Protein AF-A0A3S0L0V2-F1 (afdb_monomer_lite)

Radius of gyration: 25.72 Å; chains: 1; bounding box: 71×35×94 Å

pLDDT: mean 87.77, std 14.4, range [36.22, 98.44]

Sequence (299 aa):
MAKMKNQMKQQQKRTKRVGPESSAMPVNTAESNSRGDQLSTALLFGLLVVSVVVLSGGLYWGITNFHSAFSAKPIDWLQCVVSAIVIVASFLVARSIAWMSMFGSIALASRMGAWKMVETIGSKGPWLRKVLPGGSPWLTTALVQSQVNRGQYEAALAASQSEWDFYVNDEKQKTNLGTIAFTAGLAQQGLGNIKESQMWNERAIEILNKSLDQLSKPQKGLVARFAAPQSEQALGQLRMQLAAAYFNNATVYFNANDYRRAKENYKQAIENAKKSPDFPQRNEMVKFGQEQLARLKHS

Foldseek 3Di:
DVVVVVVVVVVVVVVPPPPPPLPQQQADPDDADPVLLVVLVCLLVVLLVVLVCLLVVLLVQLVVQLVVQCPDVVRNVVSNVVSVVSNVVSNVVSVVSNLCSLVVSLVSRVVRRRLVSLQVSLVCLVVCCVVDPLSSLVSLLSNLVSCLNNLVLVVSLVSLVVVCVVCVPPPVNLLSSLSSLLSNLSSCVSVVNLVSSLVSLVSNLVSLVVNLVVLPPQDDDPVSVVCVVVSLQVNLVSLQSNLSSLQSNLSSCVVVVVLVSSLVSLVSSLVSLVSHPDDVCSVVSNVVSVVSNVVSVVD

Secondary structure (DSSP, 8-state):
-HHHHHHHHHHHHHH--------------PPP-HHHHHHHHHHHHHHHHHHHHHHHHHHHHHHHHHHHHHHSSS--HHHHHHHHHHHHHHHHHHHHHHHHHHHHHHHHHHHHT-HHHHHHHHTTHHHHTTTSTTHHHHHHHHHHHHHHHTT-HHHHHHHHHHHHHHHTT-TTTGGGGHHHHHHHHHHHHHTT-HHHHHHHHHHHHHHHHHHHHHHHS---SHHHHHHHHHHHHHHHHHHHHHHHHHHHHHHHHHHTT-HHHHHHHHHHHHHHHHTS---HHHHHHHHHHHHHHHHTT--

Structure (mmCIF, N/CA/C/O backbone):
data_AF-A0A3S0L0V2-F1
#
_entry.id   AF-A0A3S0L0V2-F1
#
loop_
_atom_site.group_PDB
_atom_site.id
_atom_site.type_symbol
_atom_site.label_atom_id
_atom_site.label_alt_id
_atom_site.label_comp_id
_atom_site.label_asym_id
_atom_site.label_entity_id
_atom_site.label_seq_id
_atom_site.pdbx_PDB_ins_code
_atom_site.Cartn_x
_atom_site.Cartn_y
_atom_site.Cartn_z
_atom_site.occupancy
_atom_site.B_iso_or_equiv
_atom_site.auth_seq_id
_atom_site.auth_comp_id
_atom_site.auth_asym_id
_atom_site.auth_atom_id
_atom_site.pdbx_PDB_model_num
ATOM 1 N N . MET A 1 1 ? -33.139 -1.573 55.854 1.00 53.12 1 MET A N 1
ATOM 2 C CA . MET A 1 1 ? -32.700 -2.567 54.838 1.00 53.12 1 MET A CA 1
ATOM 3 C C . MET A 1 1 ? -33.339 -2.407 53.449 1.00 53.12 1 MET A C 1
ATOM 5 O O . MET A 1 1 ? -32.647 -2.639 52.465 1.00 53.12 1 MET A O 1
ATOM 9 N N . ALA A 1 2 ? -34.602 -1.976 53.309 1.00 53.44 2 ALA A N 1
ATOM 10 C CA . ALA A 1 2 ? -35.254 -1.830 51.993 1.00 53.44 2 ALA A CA 1
ATOM 11 C C . ALA A 1 2 ? -34.614 -0.766 51.065 1.00 53.44 2 ALA A C 1
ATOM 13 O O . ALA A 1 2 ? -34.454 -1.001 49.869 1.00 53.44 2 ALA A O 1
ATOM 14 N N . LYS A 1 3 ? -34.151 0.368 51.618 1.00 54.47 3 LYS A N 1
ATOM 15 C CA . LYS A 1 3 ? -33.443 1.425 50.860 1.00 54.47 3 LYS A CA 1
ATOM 16 C C . LYS A 1 3 ? -32.120 0.944 50.240 1.00 54.47 3 LYS A C 1
ATOM 18 O O . LYS A 1 3 ? -31.806 1.302 49.110 1.00 54.47 3 LYS A O 1
ATOM 23 N N . MET A 1 4 ? -31.395 0.071 50.942 1.00 50.19 4 MET A N 1
ATOM 24 C CA . MET A 1 4 ? -30.096 -0.458 50.507 1.00 50.19 4 MET A CA 1
ATOM 25 C C . MET A 1 4 ? -30.246 -1.499 49.382 1.00 50.19 4 MET A C 1
ATOM 27 O O . MET A 1 4 ? -29.466 -1.505 48.434 1.00 50.19 4 MET A O 1
ATOM 31 N N . LYS A 1 5 ? -31.315 -2.312 49.413 1.00 55.97 5 LYS A N 1
ATOM 32 C CA . LYS A 1 5 ? -31.669 -3.224 48.307 1.00 55.97 5 LYS A CA 1
ATOM 33 C C . LYS A 1 5 ? -32.072 -2.473 47.030 1.00 55.97 5 LYS A C 1
ATOM 35 O O . LYS A 1 5 ? -31.736 -2.925 45.938 1.00 55.97 5 LYS A O 1
ATOM 40 N N . ASN A 1 6 ? -32.735 -1.319 47.147 1.00 55.06 6 ASN A N 1
ATOM 41 C CA . ASN A 1 6 ? -33.073 -0.487 45.985 1.00 55.06 6 ASN A CA 1
ATOM 42 C C . ASN A 1 6 ? -31.855 0.238 45.394 1.00 55.06 6 ASN A C 1
ATOM 44 O O . ASN A 1 6 ? -31.749 0.317 44.171 1.00 55.06 6 ASN A O 1
ATOM 48 N N . GLN A 1 7 ? -30.905 0.684 46.221 1.00 52.66 7 GLN A N 1
ATOM 49 C CA . GLN A 1 7 ? -29.633 1.230 45.732 1.00 52.66 7 GLN A CA 1
ATOM 50 C C . GLN A 1 7 ? -28.767 0.165 45.049 1.00 52.66 7 GLN A C 1
ATOM 52 O O . GLN A 1 7 ? -28.246 0.432 43.970 1.00 52.66 7 GLN A O 1
ATOM 57 N N . MET A 1 8 ? -28.697 -1.060 45.583 1.00 49.31 8 MET A N 1
ATOM 58 C CA . MET A 1 8 ? -27.996 -2.166 44.914 1.00 49.31 8 MET A CA 1
ATOM 59 C C . MET A 1 8 ? -28.673 -2.588 43.605 1.00 49.31 8 MET A C 1
ATOM 61 O O . MET A 1 8 ? -27.979 -2.834 42.625 1.00 49.31 8 MET A O 1
ATOM 65 N N . LYS A 1 9 ? -30.012 -2.601 43.528 1.00 48.09 9 LYS A N 1
ATOM 66 C CA . LYS A 1 9 ? -30.727 -2.857 42.263 1.00 48.09 9 LYS A CA 1
ATOM 67 C C . LYS A 1 9 ? -30.545 -1.729 41.241 1.00 48.09 9 LYS A C 1
ATOM 69 O O . LYS A 1 9 ? -30.471 -2.012 40.048 1.00 48.09 9 LYS A O 1
ATOM 74 N N . GLN A 1 10 ? -30.440 -0.469 41.672 1.00 50.56 10 GLN A N 1
ATOM 75 C CA . GLN A 1 10 ? -30.113 0.655 40.783 1.00 50.56 10 GLN A CA 1
ATOM 76 C C . GLN A 1 10 ? -28.636 0.660 40.356 1.00 50.56 10 GLN A C 1
ATOM 78 O O . GLN A 1 10 ? -28.354 0.991 39.207 1.00 50.56 10 GLN A O 1
ATOM 83 N N . GLN A 1 11 ? -27.703 0.236 41.216 1.00 48.53 11 GLN A N 1
ATOM 84 C CA . GLN A 1 11 ? -26.298 0.020 40.850 1.00 48.53 11 GLN A CA 1
ATOM 85 C C . GLN A 1 11 ? -26.135 -1.173 39.901 1.00 48.53 11 GLN A C 1
ATOM 87 O O . GLN A 1 11 ? -25.450 -1.030 38.897 1.00 48.53 11 GLN A O 1
ATOM 92 N N . GLN A 1 12 ? -26.835 -2.290 40.126 1.00 43.62 12 GLN A N 1
ATOM 93 C CA . GLN A 1 12 ? -26.845 -3.441 39.211 1.00 43.62 12 GLN A CA 1
ATOM 94 C C . GLN A 1 12 ? -27.533 -3.132 37.870 1.00 43.62 12 GLN A C 1
ATOM 96 O O . GLN A 1 12 ? -27.115 -3.635 36.830 1.00 43.62 12 GLN A O 1
ATOM 101 N N . LYS A 1 13 ? -28.550 -2.256 37.850 1.00 39.62 13 LYS A N 1
ATOM 102 C CA . LYS A 1 13 ? -29.105 -1.719 36.594 1.00 39.62 13 LYS A CA 1
ATOM 103 C C . LYS A 1 13 ? -28.171 -0.712 35.909 1.00 39.62 13 LYS A C 1
ATOM 105 O O . LYS A 1 13 ? -28.211 -0.616 34.690 1.00 39.62 13 LYS A O 1
ATOM 110 N N . ARG A 1 14 ? -27.313 0.001 36.651 1.00 42.00 14 ARG A N 1
ATOM 111 C CA . ARG A 1 14 ? -26.280 0.897 36.090 1.00 42.00 14 ARG A CA 1
ATOM 112 C C . ARG A 1 14 ? -25.023 0.165 35.608 1.00 42.00 14 ARG A C 1
ATOM 114 O O . ARG A 1 14 ? -24.325 0.718 34.765 1.00 42.00 14 ARG A O 1
ATOM 121 N N . THR A 1 15 ? -24.735 -1.044 36.093 1.00 42.09 15 THR A N 1
ATOM 122 C CA . THR A 1 15 ? -23.611 -1.871 35.613 1.00 42.09 15 THR A CA 1
ATOM 123 C C . THR A 1 15 ? -23.964 -2.755 34.422 1.00 42.09 15 THR A C 1
ATOM 125 O O . THR A 1 15 ? -23.060 -3.153 33.698 1.00 42.09 15 THR A O 1
ATOM 128 N N . LYS A 1 16 ? -25.251 -2.926 34.086 1.00 36.22 16 LYS A N 1
ATOM 129 C CA . LYS A 1 16 ? -25.662 -3.162 32.690 1.00 36.22 16 LYS A CA 1
ATOM 130 C C . LYS A 1 16 ? -25.610 -1.848 31.901 1.00 36.22 16 LYS A C 1
ATOM 132 O O . LYS A 1 16 ? -26.576 -1.443 31.260 1.00 36.22 16 LYS A O 1
ATOM 137 N N . ARG A 1 17 ? -24.472 -1.149 31.959 1.00 39.91 17 ARG A N 1
ATOM 138 C CA . ARG A 1 17 ? -24.125 -0.215 30.894 1.00 39.91 17 ARG A CA 1
ATOM 139 C C . ARG A 1 17 ? -23.945 -1.099 29.678 1.00 39.91 17 ARG A C 1
ATOM 141 O O . ARG A 1 17 ? -23.000 -1.876 29.615 1.00 39.91 17 ARG A O 1
ATOM 148 N N . VAL A 1 18 ? -24.897 -0.995 28.761 1.00 40.66 18 VAL A N 1
ATOM 149 C CA . VAL A 1 18 ? -24.664 -1.217 27.343 1.00 40.66 18 VAL A CA 1
ATOM 150 C C . VAL A 1 18 ? -23.404 -0.403 27.040 1.00 40.66 18 VAL A C 1
ATOM 152 O O . VAL A 1 18 ? -23.458 0.815 26.865 1.00 40.66 18 VAL A O 1
ATOM 155 N N . GLY A 1 19 ? -22.231 -1.047 27.120 1.00 38.50 19 GLY A N 1
ATOM 156 C CA . GLY A 1 19 ? -21.092 -0.602 26.331 1.00 38.50 19 GLY A CA 1
ATOM 157 C C . GLY A 1 19 ? -21.617 -0.472 24.907 1.00 38.50 19 GLY A C 1
ATOM 158 O O . GLY A 1 19 ? -22.548 -1.215 24.587 1.00 38.50 19 GLY A O 1
ATOM 159 N N . PRO A 1 20 ? -21.142 0.499 24.108 1.00 42.91 20 PRO A N 1
ATOM 160 C CA . PRO A 1 20 ? -21.634 0.638 22.743 1.00 42.91 20 PRO A CA 1
ATOM 161 C C . PRO A 1 20 ? -21.649 -0.767 22.153 1.00 42.91 20 PRO A C 1
ATOM 163 O O . PRO A 1 20 ? -20.597 -1.410 22.144 1.00 42.91 20 PRO A O 1
ATOM 166 N N . GLU A 1 21 ? -22.845 -1.285 21.825 1.00 38.31 21 GLU A N 1
ATOM 167 C CA . GLU A 1 21 ? -22.954 -2.501 21.025 1.00 38.31 21 GLU A CA 1
ATOM 168 C C . GLU A 1 21 ? -21.937 -2.272 19.931 1.00 38.31 21 GLU A C 1
ATOM 170 O O . GLU A 1 21 ? -21.999 -1.212 19.300 1.00 38.31 21 GLU A O 1
ATOM 175 N N . SER A 1 22 ? -20.902 -3.116 19.859 1.00 47.00 22 SER A N 1
ATOM 176 C CA . SER A 1 22 ? -19.827 -2.904 18.903 1.00 47.00 22 SER A CA 1
ATOM 177 C C . SER A 1 22 ? -20.527 -2.869 17.562 1.00 47.00 22 SER A C 1
ATOM 179 O O . SER A 1 22 ? -20.981 -3.913 17.094 1.00 47.00 22 SER A O 1
ATOM 181 N N . SER A 1 23 ? -20.756 -1.664 17.041 1.00 52.59 23 SER A N 1
ATOM 182 C CA . SER A 1 23 ? -21.575 -1.464 15.864 1.00 52.59 23 SER A CA 1
ATOM 183 C C . SER A 1 23 ? -20.857 -2.271 14.812 1.00 52.59 23 SER A C 1
ATOM 185 O O . SER A 1 23 ? -19.699 -1.953 14.519 1.00 52.59 23 SER A O 1
ATOM 187 N N . ALA A 1 24 ? -21.468 -3.383 14.392 1.00 62.72 24 ALA A N 1
ATOM 188 C CA . ALA A 1 24 ? -20.821 -4.317 13.492 1.00 62.72 24 ALA A CA 1
ATOM 189 C C . ALA A 1 24 ? -20.253 -3.490 12.342 1.00 62.72 24 ALA A C 1
ATOM 191 O O . ALA A 1 24 ? -20.954 -2.613 11.825 1.00 62.72 24 ALA A O 1
ATOM 192 N N . MET A 1 25 ? -18.964 -3.676 12.037 1.00 74.69 25 MET A N 1
ATOM 193 C CA . MET A 1 25 ? -18.331 -2.866 11.003 1.00 74.69 25 MET A CA 1
ATOM 194 C C . MET A 1 25 ? -19.194 -2.948 9.743 1.00 74.69 25 MET A C 1
ATOM 196 O O . MET A 1 25 ? -19.620 -4.052 9.389 1.00 74.69 25 MET A O 1
ATOM 200 N N . PRO A 1 26 ? -19.509 -1.811 9.104 1.00 79.50 26 PRO A N 1
ATOM 201 C CA . PRO A 1 26 ? -20.386 -1.814 7.949 1.00 79.50 26 PRO A CA 1
ATOM 202 C C . PRO A 1 26 ? -19.755 -2.679 6.858 1.00 79.50 26 PRO A C 1
ATOM 204 O O . PRO A 1 26 ? -18.678 -2.365 6.353 1.00 79.50 26 PRO A O 1
ATOM 207 N N . VAL A 1 27 ? -20.422 -3.782 6.522 1.00 87.31 27 VAL A N 1
ATOM 208 C CA . VAL A 1 27 ? -19.994 -4.690 5.459 1.00 87.31 27 VAL A CA 1
ATOM 209 C C . VAL A 1 27 ? -20.663 -4.266 4.161 1.00 87.31 27 VAL A C 1
ATOM 211 O O . VAL A 1 27 ? -21.888 -4.201 4.062 1.00 87.31 27 VAL A O 1
ATOM 214 N N . ASN A 1 28 ? -19.851 -3.999 3.148 1.00 88.31 28 ASN A N 1
ATOM 215 C CA . ASN A 1 28 ? -20.308 -3.768 1.796 1.00 88.31 28 ASN A CA 1
ATOM 216 C C . ASN A 1 28 ? -20.648 -5.106 1.127 1.00 88.31 28 ASN A C 1
ATOM 218 O O . ASN A 1 28 ? -19.763 -5.866 0.732 1.00 88.31 28 ASN A O 1
ATOM 222 N N . THR A 1 29 ? -21.942 -5.376 0.991 1.00 88.75 29 THR A N 1
ATOM 223 C CA . THR A 1 29 ? -22.478 -6.553 0.296 1.00 88.75 29 THR A CA 1
ATOM 224 C C . THR A 1 29 ? -22.759 -6.298 -1.185 1.00 88.75 29 THR A C 1
ATOM 226 O O . THR A 1 29 ? -23.230 -7.204 -1.871 1.00 88.75 29 THR A O 1
ATOM 229 N N . ALA A 1 30 ? -22.482 -5.091 -1.696 1.00 88.81 30 ALA A N 1
ATOM 230 C CA . ALA A 1 30 ? -22.713 -4.766 -3.095 1.00 88.81 30 ALA A CA 1
ATOM 231 C C . ALA A 1 30 ? -21.850 -5.639 -4.014 1.00 88.81 30 ALA A C 1
ATOM 233 O O . ALA A 1 30 ? -20.674 -5.911 -3.743 1.00 88.81 30 ALA A O 1
ATOM 234 N N . GLU A 1 31 ? -22.442 -6.051 -5.132 1.00 91.50 31 GLU A N 1
ATOM 235 C CA . GLU A 1 31 ? -21.707 -6.735 -6.185 1.00 91.50 31 GLU A CA 1
ATOM 236 C C . GLU A 1 31 ? -20.639 -5.821 -6.798 1.00 91.50 31 GLU A C 1
ATOM 238 O O . GLU A 1 31 ? -20.722 -4.591 -6.761 1.00 91.50 31 GLU A O 1
ATOM 243 N N . SER A 1 32 ? -19.611 -6.444 -7.375 1.00 93.38 32 SER A N 1
ATOM 244 C CA . SER A 1 32 ? -18.572 -5.716 -8.098 1.00 93.38 32 SER A CA 1
ATOM 245 C C . SER A 1 32 ? -19.168 -5.017 -9.317 1.00 93.38 32 SER A C 1
ATOM 247 O O . SER A 1 32 ? -19.920 -5.620 -10.086 1.00 93.38 32 SER A O 1
ATOM 249 N N . ASN A 1 33 ? -18.806 -3.753 -9.527 1.00 95.81 33 ASN A N 1
ATOM 250 C CA . ASN A 1 33 ? -19.213 -3.012 -10.712 1.00 95.81 33 ASN A CA 1
ATOM 251 C C . ASN A 1 33 ? -18.583 -3.631 -11.969 1.00 95.81 33 ASN A C 1
ATOM 253 O O . ASN A 1 33 ? -17.422 -3.363 -12.281 1.00 95.81 33 ASN A O 1
ATOM 257 N N . SER A 1 34 ? -19.369 -4.402 -12.722 1.00 96.44 34 SER A N 1
ATOM 258 C CA . SER A 1 34 ? -18.912 -5.129 -13.913 1.00 96.44 34 SER A CA 1
ATOM 259 C C . SER A 1 34 ? -18.309 -4.219 -14.987 1.00 96.44 34 SER A C 1
ATOM 261 O O . SER A 1 34 ? -17.301 -4.570 -15.602 1.00 96.44 34 SER A O 1
ATOM 263 N N . ARG A 1 35 ? -18.865 -3.016 -15.185 1.00 96.75 35 ARG A N 1
ATOM 264 C CA . ARG A 1 35 ? -18.303 -2.019 -16.109 1.00 96.75 35 ARG A CA 1
ATOM 265 C C . ARG A 1 35 ? -16.970 -1.482 -15.594 1.00 96.75 35 ARG A C 1
ATOM 267 O O . ARG A 1 35 ? -16.042 -1.301 -16.379 1.00 96.75 35 ARG A O 1
ATOM 274 N N . GLY A 1 36 ? -16.869 -1.234 -14.290 1.00 96.56 36 GLY A N 1
ATOM 275 C CA . GLY A 1 36 ? -15.610 -0.849 -13.654 1.00 96.56 36 GLY A CA 1
ATOM 276 C C . GLY A 1 36 ? -14.547 -1.940 -13.781 1.00 96.56 36 GLY A C 1
ATOM 277 O O . GLY A 1 36 ? -13.412 -1.640 -14.140 1.00 96.56 36 GLY A O 1
ATOM 278 N N . ASP A 1 37 ? -14.926 -3.206 -13.595 1.00 96.69 37 ASP A N 1
ATOM 279 C CA . ASP A 1 37 ? -14.029 -4.350 -13.771 1.00 96.69 37 ASP A CA 1
ATOM 280 C C . ASP A 1 37 ? -13.497 -4.421 -15.209 1.00 96.69 37 ASP A C 1
ATOM 282 O O . ASP A 1 37 ? -12.293 -4.577 -15.419 1.00 96.69 37 ASP A O 1
ATOM 286 N N . GLN A 1 38 ? -14.365 -4.247 -16.210 1.00 97.38 38 GLN A N 1
ATOM 287 C CA . GLN A 1 38 ? -13.966 -4.233 -17.620 1.00 97.38 38 GLN A CA 1
ATOM 288 C C . GLN A 1 38 ? -13.009 -3.080 -17.941 1.00 97.38 38 GLN A C 1
ATOM 290 O O . GLN A 1 38 ? -11.977 -3.304 -18.573 1.00 97.38 38 GLN A O 1
ATOM 295 N N . LEU A 1 39 ? -13.309 -1.862 -17.482 1.00 97.88 39 LEU A N 1
ATOM 296 C CA . LEU A 1 39 ? -12.465 -0.689 -17.732 1.00 97.88 39 LEU A CA 1
ATOM 297 C C . LEU A 1 39 ? -11.101 -0.801 -17.047 1.00 97.88 39 LEU A C 1
ATOM 299 O O . LEU A 1 39 ? -10.081 -0.528 -17.678 1.00 97.88 39 LEU A O 1
ATOM 303 N N . SER A 1 40 ? -11.057 -1.255 -15.795 1.00 97.06 40 SER A N 1
ATOM 304 C CA . SER A 1 40 ? -9.794 -1.496 -15.091 1.00 97.06 40 SER A CA 1
ATOM 305 C C . SER A 1 40 ? -8.991 -2.634 -15.717 1.00 97.06 40 SER A C 1
ATOM 307 O O . SER A 1 40 ? -7.767 -2.558 -15.775 1.00 97.06 40 SER A O 1
ATOM 309 N N . THR A 1 41 ? -9.656 -3.665 -16.242 1.00 97.25 41 THR A N 1
ATOM 310 C CA . THR A 1 41 ? -8.996 -4.734 -17.007 1.00 97.25 41 THR A CA 1
ATOM 311 C C . THR A 1 41 ? -8.389 -4.194 -18.300 1.00 97.25 41 THR A C 1
ATOM 313 O O . THR A 1 41 ? -7.225 -4.465 -18.596 1.00 97.25 41 THR A O 1
ATOM 316 N N . ALA A 1 42 ? -9.147 -3.393 -19.052 1.00 97.88 42 ALA A N 1
ATOM 317 C CA . ALA A 1 42 ? -8.675 -2.764 -20.280 1.00 97.88 42 ALA A CA 1
ATOM 318 C C . ALA A 1 42 ? -7.492 -1.821 -20.016 1.00 97.88 42 ALA A C 1
ATOM 320 O O . ALA A 1 42 ? -6.512 -1.855 -20.757 1.00 97.88 42 ALA A O 1
ATOM 321 N N . LEU A 1 43 ? -7.542 -1.035 -18.936 1.00 97.75 43 LEU A N 1
ATOM 322 C CA . LEU A 1 43 ? -6.441 -0.165 -18.524 1.00 97.75 43 LEU A CA 1
ATOM 323 C C . LEU A 1 43 ? -5.182 -0.971 -18.175 1.00 97.75 43 LEU A C 1
ATOM 325 O O . LEU A 1 43 ? -4.094 -0.626 -18.638 1.00 97.75 43 LEU A O 1
ATOM 329 N N . LEU A 1 44 ? -5.330 -2.058 -17.409 1.00 96.81 44 LEU A N 1
ATOM 330 C CA . LEU A 1 44 ? -4.222 -2.931 -17.022 1.00 96.81 44 LEU A CA 1
ATOM 331 C C . LEU A 1 44 ? -3.521 -3.496 -18.257 1.00 96.81 44 LEU A C 1
ATOM 333 O O . LEU A 1 44 ? -2.319 -3.301 -18.432 1.00 96.81 44 LEU A O 1
ATOM 337 N N . PHE A 1 45 ? -4.267 -4.178 -19.127 1.00 97.50 45 PHE A N 1
ATOM 338 C CA . PHE A 1 45 ? -3.684 -4.813 -20.306 1.00 97.50 45 PHE A CA 1
ATOM 339 C C . PHE A 1 45 ? -3.204 -3.793 -21.336 1.00 97.50 45 PHE A C 1
ATOM 341 O O . PHE A 1 45 ? -2.132 -3.980 -21.903 1.00 97.50 45 PHE A O 1
ATOM 348 N N . GLY A 1 46 ? -3.930 -2.691 -21.530 1.00 98.00 46 GLY A N 1
ATOM 349 C CA . GLY A 1 46 ? -3.521 -1.614 -22.427 1.00 98.00 46 GLY A CA 1
ATOM 350 C C . GLY A 1 46 ? -2.169 -1.025 -22.030 1.00 98.00 46 GLY A C 1
ATOM 351 O O . GLY A 1 46 ? -1.261 -0.953 -22.856 1.00 98.00 46 GLY A O 1
ATOM 352 N N . LEU A 1 47 ? -1.983 -0.683 -20.752 1.00 97.81 47 LEU A N 1
ATOM 353 C CA . LEU A 1 47 ? -0.705 -0.157 -20.265 1.00 97.81 47 LEU A CA 1
ATOM 354 C C . LEU A 1 47 ? 0.414 -1.209 -20.287 1.00 97.81 47 LEU A C 1
ATOM 356 O O . LEU A 1 47 ? 1.554 -0.862 -20.588 1.00 97.81 47 LEU A O 1
ATOM 360 N N . LEU A 1 48 ? 0.118 -2.488 -20.032 1.00 96.50 48 LEU A N 1
ATOM 361 C CA . LEU A 1 48 ? 1.113 -3.557 -20.182 1.00 96.50 48 LEU A CA 1
ATOM 362 C C . LEU A 1 48 ? 1.570 -3.717 -21.637 1.00 96.50 48 LEU A C 1
ATOM 364 O O . LEU A 1 48 ? 2.769 -3.826 -21.882 1.00 96.50 48 LEU A O 1
ATOM 368 N N . VAL A 1 49 ? 0.651 -3.667 -22.605 1.00 98.06 49 VAL A N 1
ATOM 369 C CA . VAL A 1 49 ? 0.999 -3.705 -24.035 1.00 98.06 49 VAL A CA 1
ATOM 370 C C . VAL A 1 49 ? 1.853 -2.497 -24.408 1.00 98.06 49 VAL A C 1
ATOM 372 O O . VAL A 1 49 ? 2.900 -2.668 -25.027 1.00 98.06 49 VAL A O 1
ATOM 375 N N . VAL A 1 50 ? 1.473 -1.291 -23.975 1.00 98.19 50 VAL A N 1
ATOM 376 C CA . VAL A 1 50 ? 2.277 -0.079 -24.207 1.00 98.19 50 VAL A CA 1
ATOM 377 C C . VAL A 1 50 ? 3.673 -0.219 -23.596 1.00 98.19 50 VAL A C 1
ATOM 379 O O . VAL A 1 50 ? 4.656 0.117 -24.250 1.00 98.19 50 VAL A O 1
ATOM 382 N N . SER A 1 51 ? 3.789 -0.760 -22.380 1.00 97.44 51 SER A N 1
ATOM 383 C CA . SER A 1 51 ? 5.080 -1.023 -21.733 1.00 97.44 51 SER A CA 1
ATOM 384 C C . SER A 1 51 ? 5.964 -1.952 -22.573 1.00 97.44 51 SER A C 1
ATOM 386 O O . SER A 1 51 ? 7.129 -1.630 -22.815 1.00 97.44 51 SER A O 1
ATOM 388 N N . VAL A 1 52 ? 5.407 -3.059 -23.077 1.00 97.75 52 VAL A N 1
ATOM 389 C CA . VAL A 1 52 ? 6.134 -4.006 -23.938 1.00 97.75 52 VAL A CA 1
ATOM 390 C C . VAL A 1 52 ? 6.549 -3.347 -25.251 1.00 97.75 52 VAL A C 1
ATOM 392 O O . VAL A 1 52 ? 7.705 -3.467 -25.640 1.00 97.75 52 VAL A O 1
ATOM 395 N N . VAL A 1 53 ? 5.655 -2.603 -25.907 1.00 98.25 53 VAL A N 1
ATOM 396 C CA . VAL A 1 53 ? 5.960 -1.906 -27.168 1.00 98.25 53 VAL A CA 1
ATOM 397 C C . VAL A 1 53 ? 7.075 -0.876 -26.978 1.00 98.25 53 VAL A C 1
ATOM 399 O O . VAL A 1 53 ? 8.011 -0.845 -27.776 1.00 98.25 53 VAL A O 1
ATOM 402 N N . VAL A 1 54 ? 7.023 -0.075 -25.909 1.00 98.00 54 VAL A N 1
ATOM 403 C CA . VAL A 1 54 ? 8.074 0.902 -25.579 1.00 98.00 54 VAL A CA 1
ATOM 404 C C . VAL A 1 54 ? 9.407 0.202 -25.326 1.00 98.00 54 VAL A C 1
ATOM 406 O O . VAL A 1 54 ? 10.434 0.644 -25.842 1.00 98.00 54 VAL A O 1
ATOM 409 N N . LEU A 1 55 ? 9.402 -0.904 -24.576 1.00 97.88 55 LEU A N 1
ATOM 410 C CA . LEU A 1 55 ? 10.619 -1.659 -24.297 1.00 97.88 55 LEU A CA 1
ATOM 411 C C . LEU A 1 55 ? 11.211 -2.259 -25.574 1.00 97.88 55 LEU A C 1
ATOM 413 O O . LEU A 1 55 ? 12.379 -2.032 -25.873 1.00 97.88 55 LEU A O 1
ATOM 417 N N . SER A 1 56 ? 10.414 -3.011 -26.331 1.00 98.00 56 SER A N 1
ATOM 418 C CA . SER A 1 56 ? 10.861 -3.698 -27.543 1.00 98.00 56 SER A CA 1
ATOM 419 C C . SER A 1 56 ? 11.309 -2.713 -28.619 1.00 98.00 56 SER A C 1
ATOM 421 O O . SER A 1 56 ? 12.375 -2.904 -29.200 1.00 98.00 56 SER A O 1
ATOM 423 N N . GLY A 1 57 ? 10.547 -1.641 -28.855 1.00 97.75 57 GLY A N 1
ATOM 424 C CA . GLY A 1 57 ? 10.900 -0.608 -29.829 1.00 97.75 57 GLY A CA 1
ATOM 425 C C . GLY A 1 57 ? 12.167 0.151 -29.438 1.00 97.75 57 GLY A C 1
ATOM 426 O O . GLY A 1 57 ? 13.066 0.322 -30.262 1.00 97.75 57 GLY A O 1
ATOM 427 N N . GLY A 1 58 ? 12.279 0.542 -28.168 1.00 97.88 58 GLY A N 1
ATOM 428 C CA . GLY A 1 58 ? 13.450 1.238 -27.644 1.00 97.88 58 GLY A CA 1
ATOM 429 C C . GLY A 1 58 ? 14.722 0.388 -27.646 1.00 97.88 58 GLY A C 1
ATOM 430 O O . GLY A 1 58 ? 15.788 0.875 -28.022 1.00 97.88 58 GLY A O 1
ATOM 431 N N . LEU A 1 59 ? 14.612 -0.901 -27.306 1.00 98.25 59 LEU A N 1
ATOM 432 C CA . LEU A 1 59 ? 15.717 -1.857 -27.401 1.00 98.25 59 LEU A CA 1
ATOM 433 C C . LEU A 1 59 ? 16.142 -2.100 -28.840 1.00 98.25 59 LEU A C 1
ATOM 435 O O . LEU A 1 59 ? 17.331 -2.037 -29.134 1.00 98.25 59 LEU A O 1
ATOM 439 N N . TYR A 1 60 ? 15.187 -2.359 -29.733 1.00 98.38 60 TYR A N 1
ATOM 440 C CA . TYR A 1 60 ? 15.482 -2.588 -31.141 1.00 98.38 60 TYR A CA 1
ATOM 441 C C . TYR A 1 60 ? 16.208 -1.384 -31.748 1.00 98.38 60 TYR A C 1
ATOM 443 O O . TYR A 1 60 ? 17.289 -1.536 -32.321 1.00 98.38 60 TYR A O 1
ATOM 451 N N . TRP A 1 61 ? 15.657 -0.181 -31.562 1.00 98.38 61 TRP A N 1
ATOM 452 C CA . TRP A 1 61 ? 16.264 1.045 -32.069 1.00 98.38 61 TRP A CA 1
ATOM 453 C C . TRP A 1 61 ? 17.637 1.290 -31.438 1.00 98.38 61 TRP A C 1
ATOM 455 O O . TRP A 1 61 ? 18.607 1.522 -32.159 1.00 98.38 61 TRP A O 1
ATOM 465 N N . GLY A 1 62 ? 17.745 1.184 -30.112 1.00 98.12 62 GLY A N 1
ATOM 466 C CA . GLY A 1 62 ? 18.985 1.441 -29.388 1.00 98.12 62 GLY A CA 1
ATOM 467 C C . GLY A 1 62 ? 20.102 0.466 -29.759 1.00 98.12 62 GLY A C 1
ATOM 468 O O . GLY A 1 62 ? 21.207 0.896 -30.065 1.00 98.12 62 GLY A O 1
ATOM 469 N N . ILE A 1 63 ? 19.825 -0.838 -29.806 1.00 98.44 63 ILE A N 1
ATOM 470 C CA . ILE A 1 63 ? 20.828 -1.859 -30.151 1.00 98.44 63 ILE A CA 1
ATOM 471 C C . ILE A 1 63 ? 21.282 -1.707 -31.605 1.00 98.44 63 ILE A C 1
ATOM 473 O O . ILE A 1 63 ? 22.481 -1.750 -31.877 1.00 98.44 63 ILE A O 1
ATOM 477 N N . THR A 1 64 ? 20.346 -1.487 -32.532 1.00 98.44 64 THR A N 1
ATOM 478 C CA . THR A 1 64 ? 20.667 -1.346 -33.962 1.00 98.44 64 THR A CA 1
ATOM 479 C C . THR A 1 64 ? 21.557 -0.128 -34.211 1.00 98.44 64 THR A C 1
ATOM 481 O O . THR A 1 64 ? 22.590 -0.241 -34.873 1.00 98.44 64 THR A O 1
ATOM 484 N N . ASN A 1 65 ? 21.209 1.027 -33.633 1.00 98.38 65 ASN A N 1
ATOM 485 C CA . ASN A 1 65 ? 21.999 2.252 -33.777 1.00 98.38 65 ASN A CA 1
ATOM 486 C C . ASN A 1 65 ? 23.345 2.164 -33.056 1.00 98.38 65 ASN A C 1
ATOM 488 O O . ASN A 1 65 ? 24.352 2.607 -33.605 1.00 98.38 65 ASN A O 1
ATOM 492 N N . PHE A 1 66 ? 23.383 1.546 -31.874 1.00 98.44 66 PHE A N 1
ATOM 493 C CA . PHE A 1 66 ? 24.630 1.315 -31.153 1.00 98.44 66 PHE A CA 1
ATOM 494 C C . PHE A 1 66 ? 25.587 0.454 -31.979 1.00 98.44 66 PHE A C 1
ATOM 496 O O . PHE A 1 66 ? 26.739 0.825 -32.178 1.00 98.44 66 PHE A O 1
ATOM 503 N N . HIS A 1 67 ? 25.107 -0.675 -32.508 1.00 98.44 67 HIS A N 1
ATOM 504 C CA . HIS A 1 67 ? 25.927 -1.578 -33.309 1.00 98.44 67 HIS A CA 1
ATOM 505 C C . HIS A 1 67 ? 26.421 -0.916 -34.601 1.00 98.44 67 HIS A C 1
ATOM 507 O O . HIS A 1 67 ? 27.597 -1.050 -34.944 1.00 98.44 67 HIS A O 1
ATOM 513 N N . SER A 1 68 ? 25.552 -0.163 -35.284 1.00 98.25 68 SER A N 1
ATOM 514 C CA . SER A 1 68 ? 25.916 0.585 -36.491 1.00 98.25 68 SER A CA 1
ATOM 515 C C . SER A 1 68 ? 26.986 1.644 -36.209 1.00 98.25 68 SER A C 1
ATOM 517 O O . SER A 1 68 ? 27.966 1.728 -36.943 1.00 98.25 68 SER A O 1
ATOM 519 N N . ALA A 1 69 ? 26.828 2.429 -35.140 1.00 98.06 69 ALA A N 1
ATOM 520 C CA . ALA A 1 69 ? 27.774 3.476 -34.752 1.00 98.06 69 ALA A CA 1
ATOM 521 C C . ALA A 1 69 ? 29.125 2.910 -34.295 1.00 98.06 69 ALA A C 1
ATOM 523 O O . ALA A 1 69 ? 30.180 3.445 -34.636 1.00 98.06 69 ALA A O 1
ATOM 524 N N . PHE A 1 70 ? 29.093 1.793 -33.566 1.00 98.19 70 PHE A N 1
ATOM 525 C CA . PHE A 1 70 ? 30.288 1.103 -33.090 1.00 98.19 70 PHE A CA 1
ATOM 526 C C . PHE A 1 70 ? 31.075 0.442 -34.229 1.00 98.19 70 PHE A C 1
ATOM 528 O O . PHE A 1 70 ? 32.298 0.349 -34.168 1.00 98.19 70 PHE A O 1
ATOM 535 N N . SER A 1 71 ? 30.380 0.000 -35.279 1.00 98.12 71 SER A N 1
ATOM 536 C CA . SER A 1 71 ? 30.993 -0.638 -36.451 1.00 98.12 71 SER A CA 1
ATOM 537 C C . SER A 1 71 ? 31.484 0.365 -37.506 1.00 98.12 71 SER A C 1
ATOM 539 O O . SER A 1 71 ? 32.160 -0.034 -38.457 1.00 98.12 71 SER A O 1
ATOM 541 N N . ALA A 1 72 ? 31.162 1.656 -37.363 1.00 97.44 72 ALA A N 1
ATOM 542 C CA . ALA A 1 72 ? 31.609 2.711 -38.268 1.00 97.44 72 ALA A CA 1
ATOM 543 C C . ALA A 1 72 ? 33.125 2.971 -38.153 1.00 97.44 72 ALA A C 1
ATOM 545 O O . ALA A 1 72 ? 33.741 2.761 -37.106 1.00 97.44 72 ALA A O 1
ATOM 546 N N . LYS A 1 73 ? 33.743 3.444 -39.244 1.00 96.44 73 LYS A N 1
ATOM 547 C CA . LYS A 1 73 ? 35.152 3.868 -39.281 1.00 96.44 73 LYS A CA 1
ATOM 548 C C . LYS A 1 73 ? 35.239 5.307 -39.820 1.00 96.44 73 LYS A C 1
ATOM 550 O O . LYS A 1 73 ? 35.007 5.485 -41.014 1.00 96.44 73 LYS A O 1
ATOM 555 N N . PRO A 1 74 ? 35.593 6.315 -38.999 1.00 96.56 74 PRO A N 1
ATOM 556 C CA . PRO A 1 74 ? 35.868 6.229 -37.560 1.00 96.56 74 PRO A CA 1
ATOM 557 C C . PRO A 1 74 ? 34.609 5.899 -36.737 1.00 96.56 74 PRO A C 1
ATOM 559 O O . PRO A 1 74 ? 33.492 6.098 -37.204 1.00 96.56 74 PRO A O 1
ATOM 562 N N . ILE A 1 75 ? 34.804 5.390 -35.515 1.00 98.06 75 ILE A N 1
ATOM 563 C CA . ILE A 1 75 ? 33.709 5.064 -34.587 1.00 98.06 75 ILE A CA 1
ATOM 564 C C . ILE A 1 75 ? 32.958 6.346 -34.215 1.00 98.06 75 ILE A C 1
ATOM 566 O O . ILE A 1 75 ? 33.575 7.317 -33.767 1.00 98.06 75 ILE A O 1
ATOM 570 N N . ASP A 1 76 ? 31.629 6.326 -34.329 1.00 98.06 76 ASP A N 1
ATOM 571 C CA . ASP A 1 76 ? 30.776 7.423 -33.867 1.00 98.06 76 ASP A CA 1
ATOM 572 C C . ASP A 1 76 ? 30.441 7.243 -32.377 1.00 98.06 76 ASP A C 1
ATOM 574 O O . ASP A 1 76 ? 29.451 6.621 -31.979 1.00 98.06 76 ASP A O 1
ATOM 578 N N . TRP A 1 77 ? 31.314 7.777 -31.522 1.00 97.94 77 TRP A N 1
ATOM 579 C CA . TRP A 1 77 ? 31.156 7.698 -30.069 1.00 97.94 77 TRP A CA 1
ATOM 580 C C . TRP A 1 77 ? 29.915 8.422 -29.550 1.00 97.94 77 TRP A C 1
ATOM 582 O O . TRP A 1 77 ? 29.327 7.974 -28.563 1.00 97.94 77 TRP A O 1
ATOM 592 N N . LEU A 1 78 ? 29.495 9.510 -30.200 1.00 97.88 78 LEU A N 1
ATOM 593 C CA . LEU A 1 78 ? 28.316 10.257 -29.774 1.00 97.88 78 LEU A CA 1
ATOM 594 C C . LEU A 1 78 ? 27.065 9.399 -29.961 1.00 97.88 78 LEU A C 1
ATOM 596 O O . LEU A 1 78 ? 26.289 9.233 -29.017 1.00 97.88 78 LEU A O 1
ATOM 600 N N . GLN A 1 79 ? 26.908 8.789 -31.137 1.00 98.00 79 GLN A N 1
ATOM 601 C CA . GLN A 1 79 ? 25.764 7.928 -31.424 1.00 98.00 79 GLN A CA 1
ATOM 602 C C . GLN A 1 79 ? 25.763 6.659 -30.558 1.00 98.00 79 GLN A C 1
ATOM 604 O O . GLN A 1 79 ? 24.694 6.231 -30.111 1.00 98.00 79 GLN A O 1
ATOM 609 N N . CYS A 1 80 ? 26.933 6.092 -30.239 1.00 98.31 80 CYS A N 1
ATOM 610 C CA . CYS A 1 80 ? 27.050 5.005 -29.259 1.00 98.31 80 CYS A CA 1
ATOM 611 C C . CYS A 1 80 ? 26.494 5.418 -27.884 1.00 98.31 80 CYS A C 1
ATOM 613 O O . CYS A 1 80 ? 25.670 4.708 -27.305 1.00 98.31 80 CYS A O 1
ATOM 615 N N . VAL A 1 81 ? 26.901 6.581 -27.365 1.00 98.38 81 VAL A N 1
ATOM 616 C CA . VAL A 1 81 ? 26.434 7.075 -26.058 1.00 98.38 81 VAL A CA 1
ATOM 617 C C . VAL A 1 81 ? 24.932 7.360 -26.079 1.00 98.38 81 VAL A C 1
ATOM 619 O O . VAL A 1 81 ? 24.217 6.911 -25.182 1.00 98.38 81 VAL A O 1
ATOM 622 N N . VAL A 1 82 ? 24.429 8.041 -27.111 1.00 98.12 82 VAL A N 1
ATOM 623 C CA . VAL A 1 82 ? 22.993 8.331 -27.263 1.00 98.12 82 VAL A CA 1
ATOM 624 C C . VAL A 1 82 ? 22.178 7.038 -27.309 1.00 98.12 82 VAL A C 1
ATOM 626 O O . VAL A 1 82 ? 21.182 6.908 -26.598 1.00 98.12 82 VAL A O 1
ATOM 629 N N . SER A 1 83 ? 22.626 6.048 -28.079 1.00 98.12 83 SER A N 1
ATOM 630 C CA . SER A 1 83 ? 21.941 4.759 -28.195 1.00 98.12 83 SER A CA 1
ATOM 631 C C . SER A 1 83 ? 21.920 3.996 -26.867 1.00 98.12 83 SER A C 1
ATOM 633 O O . SER A 1 83 ? 20.883 3.451 -26.486 1.00 98.12 83 SER A O 1
ATOM 635 N N . ALA A 1 84 ? 23.023 4.016 -26.110 1.00 98.19 84 ALA A N 1
ATOM 636 C CA . ALA A 1 84 ? 23.082 3.428 -24.772 1.00 98.19 84 ALA A CA 1
ATOM 637 C C . ALA A 1 84 ? 22.119 4.123 -23.791 1.00 98.19 84 ALA A C 1
ATOM 639 O O . ALA A 1 84 ? 21.413 3.449 -23.035 1.00 98.19 84 ALA A O 1
ATOM 640 N N . ILE A 1 85 ? 22.026 5.457 -23.840 1.00 98.19 85 ILE A N 1
ATOM 641 C CA . ILE A 1 85 ? 21.058 6.224 -23.042 1.00 98.19 85 ILE A CA 1
ATOM 642 C C . ILE A 1 85 ? 19.626 5.825 -23.407 1.00 98.19 85 ILE A C 1
ATOM 644 O O . ILE A 1 85 ? 18.819 5.600 -22.506 1.00 98.19 85 ILE A O 1
ATOM 648 N N . VAL A 1 86 ? 19.302 5.685 -24.697 1.00 97.88 86 VAL A N 1
ATOM 649 C CA . VAL A 1 86 ? 17.956 5.282 -25.133 1.00 97.88 86 VAL A CA 1
ATOM 650 C C . VAL A 1 86 ? 17.609 3.870 -24.667 1.00 97.88 86 VAL A C 1
ATOM 652 O O . VAL A 1 86 ? 16.487 3.659 -24.208 1.00 97.88 86 VAL A O 1
ATOM 655 N N . ILE A 1 87 ? 18.552 2.922 -24.687 1.00 98.12 87 ILE A N 1
ATOM 656 C CA . ILE A 1 87 ? 18.345 1.575 -24.124 1.00 98.12 87 ILE A CA 1
ATOM 657 C C . ILE A 1 87 ? 17.949 1.675 -22.644 1.00 98.12 87 ILE A C 1
ATOM 659 O O . ILE A 1 87 ? 16.913 1.143 -22.239 1.00 98.12 87 ILE A O 1
ATOM 663 N N . VAL A 1 88 ? 18.733 2.400 -21.839 1.00 97.69 88 VAL A N 1
ATOM 664 C CA . VAL A 1 88 ? 18.471 2.563 -20.399 1.00 97.69 88 VAL A CA 1
ATOM 665 C C . VAL A 1 88 ? 17.146 3.289 -20.152 1.00 97.69 88 VAL A C 1
ATOM 667 O O . VAL A 1 88 ? 16.336 2.836 -19.339 1.00 97.69 88 VAL A O 1
ATOM 670 N N . ALA A 1 89 ? 16.884 4.380 -20.872 1.00 97.25 89 ALA A N 1
ATOM 671 C CA . ALA A 1 89 ? 15.643 5.140 -20.760 1.00 97.25 89 ALA A CA 1
ATOM 672 C C . ALA A 1 89 ? 14.421 4.278 -21.109 1.00 97.25 89 ALA A C 1
ATOM 674 O O . ALA A 1 89 ? 13.421 4.321 -20.395 1.00 97.25 89 ALA A O 1
ATOM 675 N N . SER A 1 90 ? 14.520 3.436 -22.139 1.00 97.31 90 SER A N 1
ATOM 676 C CA . SER A 1 90 ? 13.443 2.529 -22.551 1.00 97.31 90 SER A CA 1
ATOM 677 C C . SER A 1 90 ? 13.105 1.520 -21.456 1.00 97.31 90 SER A C 1
ATOM 679 O O . SER A 1 90 ? 11.929 1.327 -21.152 1.00 97.31 90 SER A O 1
ATOM 681 N N . PHE A 1 91 ? 14.112 0.947 -20.783 1.00 96.62 91 PHE A N 1
ATOM 682 C CA . PHE A 1 91 ? 13.889 0.093 -19.611 1.00 96.62 91 PHE A CA 1
ATOM 683 C C . PHE A 1 91 ? 13.188 0.835 -18.471 1.00 96.62 91 PHE A C 1
ATOM 685 O O . PHE A 1 91 ? 12.235 0.311 -17.891 1.00 96.62 91 PHE A O 1
ATOM 692 N N . LEU A 1 92 ? 13.640 2.047 -18.137 1.00 95.00 92 LEU A N 1
ATOM 693 C CA . LEU A 1 92 ? 13.068 2.830 -17.039 1.00 95.00 92 LEU A CA 1
ATOM 694 C C . LEU A 1 92 ? 11.622 3.253 -17.328 1.00 95.00 92 LEU A C 1
ATOM 696 O O . LEU A 1 92 ? 10.758 3.118 -16.456 1.00 95.00 92 LEU A O 1
ATOM 700 N N . VAL A 1 93 ? 11.338 3.718 -18.546 1.00 96.44 93 VAL A N 1
ATOM 701 C CA . VAL A 1 93 ? 9.993 4.132 -18.969 1.00 96.44 93 VAL A CA 1
ATOM 702 C C . VAL A 1 93 ? 9.064 2.927 -19.047 1.00 96.44 93 VAL A C 1
ATOM 704 O O . VAL A 1 93 ? 7.996 2.954 -18.438 1.00 96.44 93 VAL A O 1
ATOM 707 N N . ALA A 1 94 ? 9.474 1.841 -19.708 1.00 96.25 94 ALA A N 1
ATOM 708 C CA . ALA A 1 94 ? 8.664 0.630 -19.794 1.00 96.25 94 ALA A CA 1
ATOM 709 C C . ALA A 1 94 ? 8.343 0.070 -18.406 1.00 96.25 94 ALA A C 1
ATOM 711 O O . ALA A 1 94 ? 7.181 -0.227 -18.116 1.00 96.25 94 ALA A O 1
ATOM 712 N N . ARG A 1 95 ? 9.339 0.006 -17.512 1.00 93.50 95 ARG A N 1
ATOM 713 C CA . ARG A 1 95 ? 9.128 -0.384 -16.114 1.00 93.50 95 ARG A CA 1
ATOM 714 C C . ARG A 1 95 ? 8.116 0.539 -15.441 1.00 93.50 95 ARG A C 1
ATOM 716 O O . ARG A 1 95 ? 7.168 0.046 -14.844 1.00 93.50 95 ARG A O 1
ATOM 723 N N . SER A 1 96 ? 8.264 1.854 -15.564 1.00 93.06 96 SER A N 1
ATOM 724 C CA . SER A 1 96 ? 7.343 2.822 -14.949 1.00 93.06 96 SER A CA 1
ATOM 725 C C . SER A 1 96 ? 5.903 2.654 -15.449 1.00 93.06 96 SER A C 1
ATOM 727 O O . SER A 1 96 ? 4.972 2.650 -14.647 1.00 93.06 96 SER A O 1
ATOM 729 N N . ILE A 1 97 ? 5.709 2.421 -16.750 1.00 95.88 97 ILE A N 1
ATOM 730 C CA . ILE A 1 97 ? 4.391 2.145 -17.344 1.00 95.88 97 ILE A CA 1
ATOM 731 C C . ILE A 1 97 ? 3.816 0.828 -16.814 1.00 95.88 97 ILE A C 1
ATOM 733 O O . ILE A 1 97 ? 2.643 0.780 -16.445 1.00 95.88 97 ILE A O 1
ATOM 737 N N . ALA A 1 98 ? 4.632 -0.225 -16.701 1.00 93.62 98 ALA A N 1
ATOM 738 C CA . ALA A 1 98 ? 4.193 -1.490 -16.116 1.00 93.62 98 ALA A CA 1
ATOM 739 C C . ALA A 1 98 ? 3.733 -1.306 -14.661 1.00 93.62 98 ALA A C 1
ATOM 741 O O . ALA A 1 98 ? 2.688 -1.828 -14.282 1.00 93.62 98 ALA A O 1
ATOM 742 N N . TRP A 1 99 ? 4.437 -0.503 -13.860 1.00 90.88 99 TRP A N 1
ATOM 743 C CA . TRP A 1 99 ? 4.008 -0.155 -12.499 1.00 90.88 99 TRP A CA 1
ATOM 744 C C . TRP A 1 99 ? 2.684 0.618 -12.485 1.00 90.88 99 TRP A C 1
ATOM 746 O O . TRP A 1 99 ? 1.760 0.255 -11.752 1.00 90.88 99 TRP A O 1
ATOM 756 N N . MET A 1 100 ? 2.557 1.636 -13.339 1.00 93.06 100 MET A N 1
ATOM 757 C CA . MET A 1 100 ? 1.312 2.393 -13.489 1.00 93.06 100 MET A CA 1
ATOM 758 C C . MET A 1 100 ? 0.148 1.516 -13.953 1.00 93.06 100 MET A C 1
ATOM 760 O O . MET A 1 100 ? -0.983 1.779 -13.558 1.00 93.06 100 MET A O 1
ATOM 764 N N . SER A 1 101 ? 0.398 0.454 -14.724 1.00 95.31 101 SER A N 1
ATOM 765 C CA . SER A 1 101 ? -0.658 -0.472 -15.146 1.00 95.31 101 SER A CA 1
ATOM 766 C C . SER A 1 101 ? -1.352 -1.129 -13.954 1.00 95.31 101 SER A C 1
ATOM 768 O O . SER A 1 101 ? -2.576 -1.203 -13.927 1.00 95.31 101 SER A O 1
ATOM 770 N N . MET A 1 102 ? -0.606 -1.529 -12.923 1.00 93.81 102 MET A N 1
ATOM 771 C CA . MET A 1 102 ? -1.176 -2.165 -11.734 1.00 93.81 102 MET A CA 1
ATOM 772 C C . MET A 1 102 ? -1.817 -1.132 -10.810 1.00 93.81 102 MET A C 1
ATOM 774 O O . MET A 1 102 ? -2.985 -1.265 -10.443 1.00 93.81 102 MET A O 1
ATOM 778 N N . PHE A 1 103 ? -1.078 -0.074 -10.469 1.00 91.69 103 PHE A N 1
ATOM 779 C CA . PHE A 1 103 ? -1.552 0.953 -9.542 1.00 91.69 103 PHE A CA 1
ATOM 780 C C . PHE A 1 103 ? -2.702 1.778 -10.105 1.00 91.69 103 PHE A C 1
ATOM 782 O O . PHE A 1 103 ? -3.685 2.008 -9.407 1.00 91.69 103 PHE A O 1
ATOM 789 N N . GLY A 1 104 ? -2.611 2.181 -11.371 1.00 94.12 104 GLY A N 1
ATOM 790 C CA . GLY A 1 104 ? -3.665 2.911 -12.064 1.00 94.12 104 GLY A CA 1
ATOM 791 C C . GLY A 1 104 ? -4.943 2.086 -12.170 1.00 94.12 104 GLY A C 1
ATOM 792 O O . GLY A 1 104 ? -6.022 2.604 -11.895 1.00 94.12 104 GLY A O 1
ATOM 793 N N . SER A 1 105 ? -4.828 0.790 -12.471 1.00 96.31 105 SER A N 1
ATOM 794 C CA . SER A 1 105 ? -5.993 -0.098 -12.576 1.00 96.31 105 SER A CA 1
ATOM 795 C C . SER A 1 105 ? -6.650 -0.371 -11.232 1.00 96.31 105 SER A C 1
ATOM 797 O O . SER A 1 105 ? -7.876 -0.355 -11.159 1.00 96.31 105 SER A O 1
ATOM 799 N N . ILE A 1 106 ? -5.872 -0.557 -10.159 1.00 95.38 106 ILE A N 1
ATOM 800 C CA . ILE A 1 106 ? -6.428 -0.670 -8.803 1.00 95.38 106 ILE A CA 1
ATOM 801 C C . ILE A 1 106 ? -7.050 0.654 -8.364 1.00 95.38 106 ILE A C 1
ATOM 803 O O . ILE A 1 106 ? -8.164 0.651 -7.858 1.00 95.38 106 ILE A O 1
ATOM 807 N N . ALA A 1 107 ? -6.388 1.792 -8.585 1.00 93.94 107 ALA A N 1
ATOM 808 C CA . ALA A 1 107 ? -6.929 3.096 -8.211 1.00 93.94 107 ALA A CA 1
ATOM 809 C C . ALA A 1 107 ? -8.251 3.394 -8.937 1.00 93.94 107 ALA A C 1
ATOM 811 O O . ALA A 1 107 ? -9.202 3.871 -8.314 1.00 93.94 107 ALA A O 1
ATOM 812 N N . LEU A 1 108 ? -8.331 3.075 -10.233 1.00 95.69 108 LEU A N 1
ATOM 813 C CA . LEU A 1 108 ? -9.570 3.161 -11.001 1.00 95.69 108 LEU A CA 1
ATOM 814 C C . LEU A 1 108 ? -10.617 2.180 -10.462 1.00 95.69 108 LEU A C 1
ATOM 816 O O . LEU A 1 108 ? -11.750 2.583 -10.205 1.00 95.69 108 LEU A O 1
ATOM 820 N N . ALA A 1 109 ? -10.231 0.924 -10.222 1.00 96.19 109 ALA A N 1
ATOM 821 C CA . ALA A 1 109 ? -11.142 -0.112 -9.751 1.00 96.19 109 ALA A CA 1
ATOM 822 C C . ALA A 1 109 ? -11.762 0.248 -8.392 1.00 96.19 109 ALA A C 1
ATOM 824 O O . ALA A 1 109 ? -12.984 0.216 -8.243 1.00 96.19 109 ALA A O 1
ATOM 825 N N . SER A 1 110 ? -10.945 0.691 -7.435 1.00 93.12 110 SER A N 1
ATOM 826 C CA . SER A 1 110 ? -11.391 1.135 -6.112 1.00 93.12 110 SER A CA 1
ATOM 827 C C . SER A 1 110 ? -12.358 2.317 -6.193 1.00 93.12 110 SER A C 1
ATOM 829 O O . SER A 1 110 ? -13.339 2.354 -5.455 1.00 93.12 110 SER A O 1
ATOM 831 N N . ARG A 1 111 ? -12.134 3.270 -7.111 1.00 93.38 111 ARG A N 1
ATOM 832 C CA . ARG A 1 111 ? -13.048 4.410 -7.316 1.00 93.38 111 ARG A CA 1
ATOM 833 C C . ARG A 1 111 ? -14.376 4.008 -7.949 1.00 93.38 111 ARG A C 1
ATOM 835 O O . ARG A 1 111 ? -15.381 4.665 -7.704 1.00 93.38 111 ARG A O 1
ATOM 842 N N . MET A 1 112 ? -14.380 2.961 -8.768 1.00 95.00 112 MET A N 1
ATOM 843 C CA . MET A 1 112 ? -15.575 2.488 -9.467 1.00 95.00 112 MET A CA 1
ATOM 844 C C . MET A 1 112 ? -16.354 1.415 -8.697 1.00 95.00 112 MET A C 1
ATOM 846 O O . MET A 1 112 ? -17.397 0.982 -9.184 1.00 95.00 112 MET A O 1
ATOM 850 N N . GLY A 1 113 ? -15.869 0.965 -7.534 1.00 93.75 113 GLY A N 1
ATOM 851 C CA . GLY A 1 113 ? -16.446 -0.181 -6.822 1.00 93.75 113 GLY A CA 1
ATOM 852 C C . GLY A 1 113 ? -16.252 -1.509 -7.567 1.00 93.75 113 GLY A C 1
ATOM 853 O O . GLY A 1 113 ? -17.088 -2.404 -7.482 1.00 93.75 113 GLY A O 1
ATOM 854 N N . ALA A 1 114 ? -15.175 -1.627 -8.346 1.00 95.88 114 ALA A N 1
ATOM 855 C CA . ALA A 1 114 ? -14.804 -2.818 -9.109 1.00 95.88 114 ALA A CA 1
ATOM 856 C C . ALA A 1 114 ? -13.925 -3.753 -8.256 1.00 95.88 114 ALA A C 1
ATOM 858 O O . ALA A 1 114 ? -12.727 -3.938 -8.494 1.00 95.88 114 ALA A O 1
ATOM 859 N N . TRP A 1 115 ? -14.514 -4.281 -7.182 1.00 94.50 115 TRP A N 1
ATOM 860 C CA . TRP A 1 115 ? -13.820 -5.060 -6.151 1.00 94.50 115 TRP A CA 1
ATOM 861 C C . TRP A 1 115 ? -13.169 -6.328 -6.697 1.00 94.50 115 TRP A C 1
ATOM 863 O O . TRP A 1 115 ? -12.074 -6.690 -6.266 1.00 94.50 115 TRP A O 1
ATOM 873 N N . LYS A 1 116 ? -13.796 -6.974 -7.688 1.00 95.81 116 LYS A N 1
ATOM 874 C CA . LYS A 1 116 ? -13.245 -8.177 -8.316 1.00 95.81 116 LYS A CA 1
ATOM 875 C C . LYS A 1 116 ? -11.887 -7.882 -8.943 1.00 95.81 116 LYS A C 1
ATOM 877 O O . LYS A 1 116 ? -10.962 -8.678 -8.771 1.00 95.81 116 LYS A O 1
ATOM 882 N N . MET A 1 117 ? -11.727 -6.746 -9.623 1.00 96.44 117 MET A N 1
ATOM 883 C CA . MET A 1 117 ? -10.425 -6.356 -10.166 1.00 96.44 117 MET A CA 1
ATOM 884 C C . MET A 1 117 ? -9.413 -5.946 -9.102 1.00 96.44 117 MET A C 1
ATOM 886 O O . MET A 1 117 ? -8.244 -6.319 -9.231 1.00 96.44 117 MET A O 1
ATOM 890 N N . VAL A 1 118 ? -9.833 -5.250 -8.040 1.00 96.44 118 VAL A N 1
ATOM 891 C CA . VAL A 1 118 ? -8.943 -4.955 -6.901 1.00 96.44 118 VAL A CA 1
ATOM 892 C C . VAL A 1 118 ? -8.383 -6.253 -6.317 1.00 96.44 118 VAL A C 1
ATOM 894 O O . VAL A 1 118 ? -7.172 -6.384 -6.154 1.00 96.44 118 VAL A O 1
ATOM 897 N N . GLU A 1 119 ? -9.240 -7.245 -6.083 1.00 96.06 119 GLU A N 1
ATOM 898 C CA . GLU A 1 119 ? -8.855 -8.539 -5.513 1.00 96.06 119 GLU A CA 1
ATOM 899 C C . GLU A 1 119 ? -8.025 -9.387 -6.484 1.00 96.06 119 GLU A C 1
ATOM 901 O O . GLU A 1 119 ? -7.035 -10.008 -6.090 1.00 96.06 119 GLU A O 1
ATOM 906 N N . THR A 1 120 ? -8.363 -9.373 -7.775 1.00 96.25 120 THR A N 1
ATOM 907 C CA . THR A 1 120 ? -7.635 -10.127 -8.810 1.00 96.25 120 THR A CA 1
ATOM 908 C C . THR A 1 120 ? -6.212 -9.608 -9.004 1.00 96.25 120 THR A C 1
ATOM 910 O O . THR A 1 120 ? -5.287 -10.402 -9.175 1.00 96.25 120 THR A O 1
ATOM 913 N N . ILE A 1 121 ? -6.003 -8.288 -8.996 1.00 95.25 121 ILE A N 1
ATOM 914 C CA . ILE A 1 121 ? -4.654 -7.713 -9.098 1.00 95.25 121 ILE A CA 1
ATOM 915 C C . ILE A 1 121 ? -3.936 -7.831 -7.747 1.00 95.25 121 ILE A C 1
ATOM 917 O O . ILE A 1 121 ? -2.782 -8.255 -7.702 1.00 95.25 121 ILE A O 1
ATOM 921 N N . GLY A 1 122 ? -4.619 -7.503 -6.648 1.00 94.88 122 GLY A N 1
ATOM 922 C CA . GLY A 1 122 ? -4.056 -7.507 -5.299 1.00 94.88 122 GLY A CA 1
ATOM 923 C C . GLY A 1 122 ? -3.557 -8.883 -4.849 1.00 94.88 122 GLY A C 1
ATOM 924 O O . GLY A 1 122 ? -2.460 -8.993 -4.305 1.00 94.88 122 GLY A O 1
ATOM 925 N N . SER A 1 123 ? -4.290 -9.954 -5.168 1.00 94.88 123 SER A N 1
ATOM 926 C CA . SER A 1 123 ? -3.896 -11.345 -4.867 1.00 94.88 123 SER A CA 1
ATOM 927 C C . SER A 1 123 ? -2.611 -11.800 -5.567 1.00 94.88 123 SER A C 1
ATOM 929 O O . SER A 1 123 ? -1.985 -12.764 -5.131 1.00 94.88 123 SER A O 1
ATOM 931 N N . LYS A 1 124 ? -2.162 -11.093 -6.613 1.00 93.19 124 LYS A N 1
ATOM 932 C CA . LYS A 1 124 ? -0.879 -11.361 -7.284 1.00 93.19 124 LYS A CA 1
ATOM 933 C C . LYS A 1 124 ? 0.316 -10.718 -6.579 1.00 93.19 124 LYS A C 1
ATOM 935 O O . LYS A 1 124 ? 1.449 -10.999 -6.971 1.00 93.19 124 LYS A O 1
ATOM 940 N N . GLY A 1 125 ? 0.093 -9.901 -5.544 1.00 89.06 125 GLY A N 1
ATOM 941 C CA . GLY A 1 125 ? 1.143 -9.256 -4.746 1.00 89.06 125 GLY A CA 1
ATOM 942 C C . GLY A 1 125 ? 2.282 -10.210 -4.355 1.00 89.06 125 GLY A C 1
ATOM 943 O O . GLY A 1 125 ? 3.425 -9.953 -4.743 1.00 89.06 125 GLY A O 1
ATOM 944 N N . PRO A 1 126 ? 1.996 -11.372 -3.728 1.00 90.50 126 PRO A N 1
ATOM 945 C CA . PRO A 1 126 ? 3.026 -12.328 -3.325 1.00 90.50 126 PRO A CA 1
ATOM 946 C C . PRO A 1 126 ? 3.914 -12.834 -4.466 1.00 90.50 126 PRO A C 1
ATOM 948 O O . PRO A 1 126 ? 5.128 -12.961 -4.300 1.00 90.50 126 PRO A O 1
ATOM 951 N N . TRP A 1 127 ? 3.333 -13.084 -5.642 1.00 90.25 127 TRP A N 1
ATOM 952 C CA . TRP A 1 127 ? 4.091 -13.496 -6.826 1.00 90.25 127 TRP A CA 1
ATOM 953 C C . TRP A 1 127 ? 4.991 -12.362 -7.338 1.00 90.25 127 TRP A C 1
ATOM 955 O O . TRP A 1 127 ? 6.138 -12.587 -7.731 1.00 90.25 127 TRP A O 1
ATOM 965 N N . LEU A 1 128 ? 4.501 -11.125 -7.257 1.00 89.19 128 LEU A N 1
ATOM 966 C CA . LEU A 1 128 ? 5.211 -9.932 -7.704 1.00 89.19 128 LEU A CA 1
ATOM 967 C C . LEU A 1 128 ? 6.364 -9.514 -6.788 1.00 89.19 128 LEU A C 1
ATOM 969 O O . LEU A 1 128 ? 7.197 -8.732 -7.235 1.00 89.19 128 LEU A O 1
ATOM 973 N N . ARG A 1 129 ? 6.498 -10.057 -5.569 1.00 88.25 129 ARG A N 1
ATOM 974 C CA . ARG A 1 129 ? 7.603 -9.732 -4.638 1.00 88.25 129 ARG A CA 1
ATOM 975 C C . ARG A 1 129 ? 8.992 -9.840 -5.283 1.00 88.25 129 ARG A C 1
ATOM 977 O O . ARG A 1 129 ? 9.866 -9.031 -4.986 1.00 88.25 129 ARG A O 1
ATOM 984 N N . LYS A 1 130 ? 9.188 -10.813 -6.185 1.00 84.62 130 LYS A N 1
ATOM 985 C CA . LYS A 1 130 ? 10.469 -11.043 -6.885 1.00 84.62 130 LYS A CA 1
ATOM 986 C C . LYS A 1 130 ? 10.738 -10.042 -8.006 1.00 84.62 130 LYS A C 1
ATOM 988 O O . LYS A 1 130 ? 11.886 -9.704 -8.267 1.00 84.62 130 LYS A O 1
ATOM 993 N N . VAL A 1 131 ? 9.685 -9.595 -8.683 1.00 83.44 131 VAL A N 1
ATOM 994 C CA . VAL A 1 131 ? 9.786 -8.718 -9.860 1.00 83.44 131 VAL A CA 1
ATOM 995 C C . VAL A 1 131 ? 9.709 -7.245 -9.445 1.00 83.44 131 VAL A C 1
ATOM 997 O O . VAL A 1 131 ? 10.310 -6.376 -10.076 1.00 83.44 131 VAL A O 1
ATOM 1000 N N . LEU A 1 132 ? 8.989 -6.962 -8.358 1.00 79.81 132 LEU A N 1
ATOM 1001 C CA . LEU A 1 132 ? 8.597 -5.634 -7.900 1.00 79.81 132 LEU A CA 1
ATOM 1002 C C . LEU A 1 132 ? 8.816 -5.501 -6.383 1.00 79.81 132 LEU A C 1
ATOM 1004 O O . LEU A 1 132 ? 7.848 -5.447 -5.614 1.00 79.81 132 LEU A O 1
ATOM 1008 N N . PRO A 1 133 ? 10.080 -5.428 -5.924 1.00 78.38 133 PRO A N 1
ATOM 1009 C CA . PRO A 1 133 ? 10.367 -5.189 -4.516 1.00 78.38 133 PRO A CA 1
ATOM 1010 C C . PRO A 1 133 ? 9.720 -3.867 -4.071 1.00 78.38 133 PRO A C 1
ATOM 1012 O O . PRO A 1 133 ? 9.941 -2.821 -4.679 1.00 78.38 133 PRO A O 1
ATOM 1015 N N . GLY A 1 134 ? 8.873 -3.939 -3.041 1.00 81.19 134 GLY A N 1
ATOM 1016 C CA . GLY A 1 134 ? 8.109 -2.814 -2.487 1.00 81.19 134 GLY A CA 1
ATOM 1017 C C . GLY A 1 134 ? 6.763 -2.509 -3.148 1.00 81.19 134 GLY A C 1
ATOM 1018 O O . GLY A 1 134 ? 5.977 -1.755 -2.583 1.00 81.19 134 GLY A O 1
ATOM 1019 N N . GLY A 1 135 ? 6.437 -3.131 -4.286 1.00 86.44 135 GLY A N 1
ATOM 1020 C CA . GLY A 1 135 ? 5.099 -3.022 -4.885 1.00 86.44 135 GLY A CA 1
ATOM 1021 C C . GLY A 1 135 ? 4.081 -3.946 -4.219 1.00 86.44 135 GLY A C 1
ATOM 1022 O O . GLY A 1 135 ? 2.914 -3.586 -4.074 1.00 86.44 135 GLY A O 1
ATOM 1023 N N . SER A 1 136 ? 4.543 -5.115 -3.763 1.00 91.12 136 SER A N 1
ATOM 1024 C CA . SER A 1 136 ? 3.704 -6.130 -3.114 1.00 91.12 136 SER A CA 1
ATOM 1025 C C . SER A 1 136 ? 2.938 -5.594 -1.893 1.00 91.12 136 SER A C 1
ATOM 1027 O O . SER A 1 136 ? 1.716 -5.735 -1.897 1.00 91.12 136 SER A O 1
ATOM 1029 N N . PRO A 1 137 ? 3.553 -4.874 -0.927 1.00 91.88 137 PRO A N 1
ATOM 1030 C CA . PRO A 1 137 ? 2.814 -4.374 0.236 1.00 91.88 137 PRO A CA 1
ATOM 1031 C C . PRO A 1 137 ? 1.664 -3.432 -0.129 1.00 91.88 137 PRO A C 1
ATOM 1033 O O . PRO A 1 137 ? 0.606 -3.453 0.498 1.00 91.88 137 PRO A O 1
ATOM 1036 N N . TRP A 1 138 ? 1.833 -2.622 -1.176 1.00 91.69 138 TRP A N 1
ATOM 1037 C CA . TRP A 1 138 ? 0.772 -1.734 -1.644 1.00 91.69 138 TRP A CA 1
ATOM 1038 C C . TRP A 1 138 ? -0.387 -2.522 -2.267 1.00 91.69 138 TRP A C 1
ATOM 1040 O O . TRP A 1 138 ? -1.549 -2.268 -1.950 1.00 91.69 138 TRP A O 1
ATOM 1050 N N . LEU A 1 139 ? -0.083 -3.515 -3.110 1.00 93.62 139 LEU A N 1
ATOM 1051 C CA . LEU A 1 139 ? -1.096 -4.387 -3.719 1.00 93.62 139 LEU A CA 1
ATOM 1052 C C . LEU A 1 139 ? -1.858 -5.179 -2.654 1.00 93.62 139 LEU A C 1
ATOM 1054 O O . LEU A 1 139 ? -3.088 -5.244 -2.692 1.00 93.62 139 LEU A O 1
ATOM 1058 N N . THR A 1 140 ? -1.135 -5.712 -1.669 1.00 94.88 140 THR A N 1
ATOM 1059 C CA . THR A 1 140 ? -1.722 -6.404 -0.523 1.00 94.88 140 THR A CA 1
ATOM 1060 C C . THR A 1 140 ? -2.562 -5.452 0.325 1.00 94.88 140 THR A C 1
ATOM 1062 O O . THR A 1 140 ? -3.643 -5.831 0.757 1.00 94.88 140 THR A O 1
ATOM 1065 N N . THR A 1 141 ? -2.149 -4.196 0.509 1.00 94.19 141 THR A N 1
ATOM 1066 C CA . THR A 1 141 ? -2.970 -3.190 1.205 1.00 94.19 141 THR A CA 1
ATOM 1067 C C . THR A 1 141 ? -4.321 -3.006 0.515 1.00 94.19 141 THR A C 1
ATOM 1069 O O . THR A 1 141 ? -5.354 -3.062 1.180 1.00 94.19 141 THR A O 1
ATOM 1072 N N . ALA A 1 142 ? -4.335 -2.838 -0.810 1.00 94.69 142 ALA A N 1
ATOM 1073 C CA . ALA A 1 142 ? -5.578 -2.691 -1.567 1.00 94.69 142 ALA A CA 1
ATOM 1074 C C . ALA A 1 142 ? -6.465 -3.947 -1.478 1.00 94.69 142 ALA A C 1
ATOM 1076 O O . ALA A 1 142 ? -7.677 -3.834 -1.287 1.00 94.69 142 ALA A O 1
ATOM 1077 N N . LEU A 1 143 ? -5.858 -5.138 -1.558 1.00 96.56 143 LEU A N 1
ATOM 1078 C CA . LEU A 1 143 ? -6.547 -6.419 -1.381 1.00 96.56 143 LEU A CA 1
ATOM 1079 C C . LEU A 1 143 ? -7.211 -6.516 -0.004 1.00 96.56 143 LEU A C 1
ATOM 1081 O O . LEU A 1 143 ? -8.414 -6.747 0.087 1.00 96.56 143 LEU A O 1
ATOM 1085 N N . VAL A 1 144 ? -6.432 -6.317 1.059 1.00 96.56 144 VAL A N 1
ATOM 1086 C CA . VAL A 1 144 ? -6.881 -6.452 2.449 1.00 96.56 144 VAL A CA 1
ATOM 1087 C C . VAL A 1 144 ? -7.973 -5.426 2.751 1.00 96.56 144 VAL A C 1
ATOM 1089 O O . VAL A 1 144 ? -8.981 -5.777 3.356 1.00 96.56 144 VAL A O 1
ATOM 1092 N N . GLN A 1 145 ? -7.840 -4.184 2.277 1.00 94.56 145 GLN A N 1
ATOM 1093 C CA . GLN A 1 145 ? -8.890 -3.168 2.415 1.00 94.56 145 GLN A CA 1
ATOM 1094 C C . GLN A 1 145 ? -10.188 -3.573 1.707 1.00 94.56 145 GLN A C 1
ATOM 1096 O O . GLN A 1 145 ? -11.259 -3.445 2.299 1.00 94.56 145 GLN A O 1
ATOM 1101 N N . SER A 1 146 ? -10.108 -4.098 0.478 1.00 95.44 146 SER A N 1
ATOM 1102 C CA . SER A 1 146 ? -11.281 -4.627 -0.237 1.00 95.44 146 SER A CA 1
ATOM 1103 C C . SER A 1 146 ? -11.953 -5.749 0.555 1.00 95.44 146 SER A C 1
ATOM 1105 O O . SER A 1 146 ? -13.156 -5.708 0.801 1.00 95.44 146 SER A O 1
ATOM 1107 N N . GLN A 1 147 ? -11.166 -6.719 1.021 1.00 96.12 147 GLN A N 1
ATOM 1108 C CA . GLN A 1 147 ? -11.665 -7.885 1.746 1.00 96.12 147 GLN A CA 1
ATOM 1109 C C . GLN A 1 147 ? -12.308 -7.506 3.084 1.00 96.12 147 GLN A C 1
ATOM 1111 O O . GLN A 1 147 ? -13.407 -7.973 3.378 1.00 96.12 147 GLN A O 1
ATOM 1116 N N . VAL A 1 148 ? -11.686 -6.618 3.867 1.00 95.50 148 VAL A N 1
ATOM 1117 C CA . VAL A 1 148 ? -12.262 -6.122 5.130 1.00 95.50 148 VAL A CA 1
ATOM 1118 C C . VAL A 1 148 ? -13.569 -5.381 4.885 1.00 95.50 148 VAL A C 1
ATOM 1120 O O . VAL A 1 148 ? -14.557 -5.674 5.553 1.00 95.50 148 VAL A O 1
ATOM 1123 N N . ASN A 1 149 ? -13.617 -4.493 3.888 1.00 93.25 149 ASN A N 1
ATOM 1124 C CA . ASN A 1 149 ? -14.848 -3.782 3.539 1.00 93.25 149 ASN A CA 1
ATOM 1125 C C . ASN A 1 149 ? -15.973 -4.737 3.124 1.00 93.25 149 ASN A C 1
ATOM 1127 O O . ASN A 1 149 ? -17.138 -4.407 3.299 1.00 93.25 149 ASN A O 1
ATOM 1131 N N . ARG A 1 150 ? -15.644 -5.918 2.594 1.00 93.38 150 ARG A N 1
ATOM 1132 C CA . ARG A 1 150 ? -16.604 -6.953 2.183 1.00 93.38 150 ARG A CA 1
ATOM 1133 C C . ARG A 1 150 ? -16.849 -8.025 3.247 1.00 93.38 150 ARG A C 1
ATOM 1135 O O . ARG A 1 150 ? -17.495 -9.029 2.958 1.00 93.38 150 ARG A O 1
ATOM 1142 N N . GLY A 1 151 ? -16.340 -7.840 4.465 1.00 94.31 151 GLY A N 1
ATOM 1143 C CA . GLY A 1 151 ? -16.518 -8.789 5.567 1.00 94.31 151 GLY A CA 1
ATOM 1144 C C . GLY A 1 151 ? -15.733 -10.097 5.412 1.00 94.31 151 GLY A C 1
ATOM 1145 O O . GLY A 1 151 ? -15.952 -11.039 6.167 1.00 94.31 151 GLY A O 1
ATOM 1146 N N . GLN A 1 152 ? -14.799 -10.177 4.462 1.00 95.62 152 GLN A N 1
ATOM 1147 C CA . GLN A 1 152 ? -13.938 -11.340 4.222 1.00 95.62 152 GLN A CA 1
ATOM 1148 C C . GLN A 1 152 ? -12.717 -11.314 5.155 1.00 95.62 152 GLN A C 1
ATOM 1150 O O . GLN A 1 152 ? -11.565 -11.315 4.713 1.00 95.62 152 GLN A O 1
ATOM 1155 N N . TYR A 1 153 ? -12.966 -11.242 6.463 1.00 96.19 153 TYR A N 1
ATOM 1156 C CA . TYR A 1 153 ? -11.932 -10.959 7.460 1.00 96.19 153 TYR A CA 1
ATOM 1157 C C . TYR A 1 153 ? -10.834 -12.028 7.518 1.00 96.19 153 TYR A C 1
ATOM 1159 O O . TYR A 1 153 ? -9.660 -11.685 7.617 1.00 96.19 153 TYR A O 1
ATOM 1167 N N . GLU A 1 154 ? -11.177 -13.312 7.401 1.00 97.19 154 GLU A N 1
ATOM 1168 C CA . GLU A 1 154 ? -10.188 -14.400 7.436 1.00 97.19 154 GLU A CA 1
ATOM 1169 C C . GLU A 1 154 ? -9.214 -14.339 6.252 1.00 97.19 154 GLU A C 1
ATOM 1171 O O . GLU A 1 154 ? -8.001 -14.445 6.433 1.00 97.19 154 GLU A O 1
ATOM 1176 N N . ALA A 1 155 ? -9.729 -14.088 5.043 1.00 96.81 155 ALA A N 1
ATOM 1177 C CA . ALA A 1 155 ? -8.904 -13.927 3.848 1.00 96.81 155 ALA A CA 1
ATOM 1178 C C . ALA A 1 155 ? -7.988 -12.694 3.960 1.00 96.81 155 ALA A C 1
ATOM 1180 O O . ALA A 1 155 ? -6.797 -12.775 3.647 1.00 96.81 155 ALA A O 1
ATOM 1181 N N . ALA A 1 156 ? -8.524 -11.587 4.489 1.00 97.19 156 ALA A N 1
ATOM 1182 C CA . ALA A 1 156 ? -7.769 -10.366 4.762 1.00 97.19 156 ALA A CA 1
ATOM 1183 C C . ALA A 1 156 ? -6.622 -10.604 5.754 1.00 97.19 156 ALA A C 1
ATOM 1185 O O . ALA A 1 156 ? -5.508 -10.111 5.556 1.00 97.19 156 ALA A O 1
ATOM 1186 N N . LEU A 1 157 ? -6.866 -11.386 6.807 1.00 97.75 157 LEU A N 1
ATOM 1187 C CA . LEU A 1 157 ? -5.852 -11.745 7.796 1.00 97.75 157 LEU A CA 1
ATOM 1188 C C . LEU A 1 157 ? -4.784 -12.669 7.218 1.00 97.75 157 LEU A C 1
ATOM 1190 O O . LEU A 1 157 ? -3.604 -12.429 7.460 1.00 97.75 157 LEU A O 1
ATOM 1194 N N . ALA A 1 158 ? -5.162 -13.666 6.417 1.00 97.56 158 ALA A N 1
ATOM 1195 C CA . ALA A 1 158 ? -4.204 -14.554 5.762 1.00 97.56 158 ALA A CA 1
ATOM 1196 C C . ALA A 1 158 ? -3.260 -13.780 4.825 1.00 97.56 158 ALA A C 1
ATOM 1198 O O . ALA A 1 158 ? -2.039 -13.959 4.879 1.00 97.56 158 ALA A O 1
ATOM 1199 N N . ALA A 1 159 ? -3.806 -12.867 4.015 1.00 96.75 159 ALA A N 1
ATOM 1200 C CA . ALA A 1 159 ? -3.014 -11.996 3.149 1.00 96.75 159 ALA A CA 1
ATOM 1201 C C . ALA A 1 159 ? -2.106 -11.053 3.959 1.00 96.75 159 ALA A C 1
ATOM 1203 O O . ALA A 1 159 ? -0.919 -10.921 3.654 1.00 96.75 159 ALA A O 1
ATOM 1204 N N . SER A 1 160 ? -2.642 -10.449 5.025 1.00 96.88 160 SER A N 1
ATOM 1205 C CA . SER A 1 160 ? -1.886 -9.552 5.910 1.00 96.88 160 SER A CA 1
ATOM 1206 C C . SER A 1 160 ? -0.727 -10.265 6.603 1.00 96.88 160 SER A C 1
ATOM 1208 O O . SER A 1 160 ? 0.386 -9.744 6.633 1.00 96.88 160 SER A O 1
ATOM 1210 N N . GLN A 1 161 ? -0.972 -11.465 7.131 1.00 97.19 161 GLN A N 1
ATOM 1211 C CA . GLN A 1 161 ? 0.026 -12.278 7.820 1.00 97.19 161 GLN A CA 1
ATOM 1212 C C . GLN A 1 161 ? 1.122 -12.743 6.853 1.00 97.19 161 GLN A C 1
ATOM 1214 O O . GLN A 1 161 ? 2.300 -12.586 7.158 1.00 97.19 161 GLN A O 1
ATOM 1219 N N . SER A 1 162 ? 0.758 -13.210 5.652 1.00 95.75 162 SER A N 1
ATOM 1220 C CA . SER A 1 162 ? 1.734 -13.608 4.626 1.00 95.75 162 SER A CA 1
ATOM 1221 C C . SER A 1 162 ? 2.679 -12.470 4.231 1.00 95.75 162 SER A C 1
ATOM 1223 O O . SER A 1 162 ? 3.867 -12.699 3.994 1.00 95.75 162 SER A O 1
ATOM 1225 N N . GLU A 1 163 ? 2.159 -11.247 4.117 1.00 95.00 163 GLU A N 1
ATOM 1226 C CA . GLU A 1 163 ? 2.971 -10.076 3.782 1.00 95.00 163 GLU A CA 1
ATOM 1227 C C . GLU A 1 163 ? 3.835 -9.627 4.961 1.00 95.00 163 GLU A C 1
ATOM 1229 O O . GLU A 1 163 ? 5.003 -9.277 4.775 1.00 95.00 163 GLU A O 1
ATOM 1234 N N . TRP A 1 164 ? 3.277 -9.686 6.172 1.00 95.56 164 TRP A N 1
ATOM 1235 C CA . TRP A 1 164 ? 3.995 -9.395 7.405 1.00 95.56 164 TRP A CA 1
ATOM 1236 C C . TRP A 1 164 ? 5.197 -10.322 7.577 1.00 95.56 164 TRP A C 1
ATOM 1238 O O . TRP A 1 164 ? 6.317 -9.839 7.712 1.00 95.56 164 TRP A O 1
ATOM 1248 N N . ASP A 1 165 ? 4.997 -11.636 7.492 1.00 95.56 165 ASP A N 1
ATOM 1249 C CA . ASP A 1 165 ? 6.060 -12.627 7.693 1.00 95.56 165 ASP A CA 1
ATOM 1250 C C . ASP A 1 165 ? 7.192 -12.490 6.672 1.00 95.56 165 ASP A C 1
ATOM 1252 O O . ASP A 1 165 ? 8.353 -12.756 6.983 1.00 95.56 165 ASP A O 1
ATOM 1256 N N . PHE A 1 166 ? 6.875 -12.023 5.463 1.00 94.19 166 PHE A N 1
ATOM 1257 C CA . PHE A 1 166 ? 7.872 -11.803 4.424 1.00 94.19 166 PHE A CA 1
ATOM 1258 C C . PHE A 1 166 ? 8.731 -10.554 4.673 1.00 94.19 166 PHE A C 1
ATOM 1260 O O . PHE A 1 166 ? 9.940 -10.593 4.449 1.00 94.19 166 PHE A O 1
ATOM 1267 N N . TYR A 1 167 ? 8.131 -9.446 5.123 1.00 94.19 167 TYR A N 1
ATOM 1268 C CA . TYR A 1 167 ? 8.806 -8.141 5.200 1.00 94.19 167 TYR A CA 1
ATOM 1269 C C . TYR A 1 167 ? 9.132 -7.656 6.616 1.00 94.19 167 TYR A C 1
ATOM 1271 O O . TYR A 1 167 ? 9.813 -6.641 6.750 1.00 94.19 167 TYR A O 1
ATOM 1279 N N . VAL A 1 168 ? 8.706 -8.348 7.678 1.00 93.25 168 VAL A N 1
ATOM 1280 C CA . VAL A 1 168 ? 8.919 -7.898 9.070 1.00 93.25 168 VAL A CA 1
ATOM 1281 C C . VAL A 1 168 ? 10.396 -7.669 9.408 1.00 93.25 168 VAL A C 1
ATOM 1283 O O . VAL A 1 168 ? 10.710 -6.762 10.177 1.00 93.25 168 VAL A O 1
ATOM 1286 N N . ASN A 1 169 ? 11.297 -8.442 8.795 1.00 92.88 169 ASN A N 1
ATOM 1287 C CA . ASN A 1 169 ? 12.745 -8.344 8.997 1.00 92.88 169 ASN A CA 1
ATOM 1288 C C . ASN A 1 169 ? 13.447 -7.418 7.983 1.00 92.88 169 ASN A C 1
ATOM 1290 O O . ASN A 1 169 ? 14.649 -7.186 8.098 1.00 92.88 169 ASN A O 1
ATOM 1294 N N . ASP A 1 170 ? 12.730 -6.892 6.986 1.00 92.06 170 ASP A N 1
ATOM 1295 C CA . ASP A 1 170 ? 13.274 -5.957 6.001 1.00 92.06 170 ASP A CA 1
ATOM 1296 C C . ASP A 1 170 ? 12.951 -4.521 6.421 1.00 92.06 170 ASP A C 1
ATOM 1298 O O . ASP A 1 170 ? 11.879 -3.993 6.136 1.00 92.06 170 ASP A O 1
ATOM 1302 N N . GLU A 1 171 ? 13.905 -3.852 7.067 1.00 87.75 171 GLU A N 1
ATOM 1303 C CA . GLU A 1 171 ? 13.745 -2.474 7.549 1.00 87.75 171 GLU A CA 1
ATOM 1304 C C . GLU A 1 171 ? 13.359 -1.461 6.457 1.00 87.75 171 GLU A C 1
ATOM 1306 O O . GLU A 1 171 ? 12.723 -0.449 6.765 1.00 87.75 171 GLU A O 1
ATOM 1311 N N . LYS A 1 172 ? 13.698 -1.716 5.184 1.00 85.81 172 LYS A N 1
ATOM 1312 C CA . LYS A 1 172 ? 13.316 -0.826 4.074 1.00 85.81 172 LYS A CA 1
ATOM 1313 C C . LYS A 1 172 ? 11.852 -0.994 3.687 1.00 85.81 172 LYS A C 1
ATOM 1315 O O . LYS A 1 172 ? 11.244 -0.037 3.219 1.00 85.81 172 LYS A O 1
ATOM 1320 N N . GLN A 1 173 ? 11.308 -2.197 3.850 1.00 87.44 173 GLN A N 1
ATOM 1321 C CA . GLN A 1 173 ? 9.945 -2.540 3.440 1.00 87.44 173 GLN A CA 1
ATOM 1322 C C . GLN A 1 173 ? 8.960 -2.569 4.609 1.00 87.44 173 GLN A C 1
ATOM 1324 O O . GLN A 1 173 ? 7.761 -2.388 4.399 1.00 87.44 173 GLN A O 1
ATOM 1329 N N . LYS A 1 174 ? 9.450 -2.716 5.844 1.00 88.81 174 LYS A N 1
ATOM 1330 C CA . LYS A 1 174 ? 8.653 -2.731 7.076 1.00 88.81 174 LYS A CA 1
ATOM 1331 C C . LYS A 1 174 ? 7.786 -1.478 7.215 1.00 88.81 174 LYS A C 1
ATOM 1333 O O . LYS A 1 174 ? 6.660 -1.570 7.691 1.00 88.81 174 LYS A O 1
ATOM 1338 N N . THR A 1 175 ? 8.254 -0.324 6.739 1.00 87.50 175 THR A N 1
ATOM 1339 C CA . THR A 1 175 ? 7.499 0.946 6.724 1.00 87.50 175 THR A CA 1
ATOM 1340 C C . THR A 1 175 ? 6.213 0.883 5.896 1.00 87.50 175 THR A C 1
ATOM 1342 O O . THR A 1 175 ? 5.249 1.585 6.211 1.00 87.50 175 THR A O 1
ATOM 1345 N N . ASN A 1 176 ? 6.155 -0.003 4.897 1.00 88.12 176 ASN A N 1
ATOM 1346 C CA . ASN A 1 176 ? 4.981 -0.214 4.050 1.00 88.12 176 ASN A CA 1
ATOM 1347 C C . ASN A 1 176 ? 3.943 -1.155 4.687 1.00 88.12 176 ASN A C 1
ATOM 1349 O O . ASN A 1 176 ? 2.818 -1.243 4.201 1.00 88.12 176 ASN A O 1
ATOM 1353 N N . LEU A 1 177 ? 4.284 -1.841 5.786 1.00 94.25 177 LEU A N 1
ATOM 1354 C CA . LEU A 1 177 ? 3.376 -2.763 6.478 1.00 94.25 177 LEU A CA 1
ATOM 1355 C C . LEU A 1 177 ? 2.394 -2.055 7.422 1.00 94.25 177 LEU A C 1
ATOM 1357 O O . LEU A 1 177 ? 1.458 -2.690 7.898 1.00 94.25 177 LEU A O 1
ATOM 1361 N N . GLY A 1 178 ? 2.571 -0.757 7.696 1.00 94.00 178 GLY A N 1
ATOM 1362 C CA . GLY A 1 178 ? 1.752 -0.021 8.669 1.00 94.00 178 GLY A CA 1
ATOM 1363 C C . GLY A 1 178 ? 0.260 -0.050 8.333 1.00 94.00 178 GLY A C 1
ATOM 1364 O O . GLY A 1 178 ? -0.563 -0.387 9.184 1.00 94.00 178 GLY A O 1
ATOM 1365 N N . THR A 1 179 ? -0.089 0.214 7.072 1.00 92.56 179 THR A N 1
ATOM 1366 C CA . THR A 1 179 ? -1.482 0.169 6.604 1.00 92.56 179 THR A CA 1
ATOM 1367 C C . THR A 1 179 ? -2.043 -1.251 6.626 1.00 92.56 179 THR A C 1
ATOM 1369 O O . THR A 1 179 ? -3.197 -1.446 7.002 1.00 92.56 179 THR A O 1
ATOM 1372 N N . ILE A 1 180 ? -1.235 -2.257 6.277 1.00 95.50 180 ILE A N 1
ATOM 1373 C CA . ILE A 1 180 ? -1.643 -3.669 6.335 1.00 95.50 180 ILE A CA 1
ATOM 1374 C C . ILE A 1 180 ? -1.953 -4.059 7.779 1.00 95.50 180 ILE A C 1
ATOM 1376 O O . ILE A 1 180 ? -3.026 -4.587 8.047 1.00 95.50 180 ILE A O 1
ATOM 1380 N N . ALA A 1 181 ? -1.061 -3.731 8.716 1.00 96.94 181 ALA A N 1
ATOM 1381 C CA . ALA A 1 181 ? -1.247 -4.017 10.132 1.00 96.94 181 ALA A CA 1
ATOM 1382 C C . ALA A 1 181 ? -2.492 -3.322 10.698 1.00 96.94 181 ALA A C 1
ATOM 1384 O O . ALA A 1 181 ? -3.266 -3.947 11.418 1.00 96.94 181 ALA A O 1
ATOM 1385 N N . PHE A 1 182 ? -2.736 -2.065 10.317 1.00 94.88 182 PHE A N 1
ATOM 1386 C CA . PHE A 1 182 ? -3.956 -1.350 10.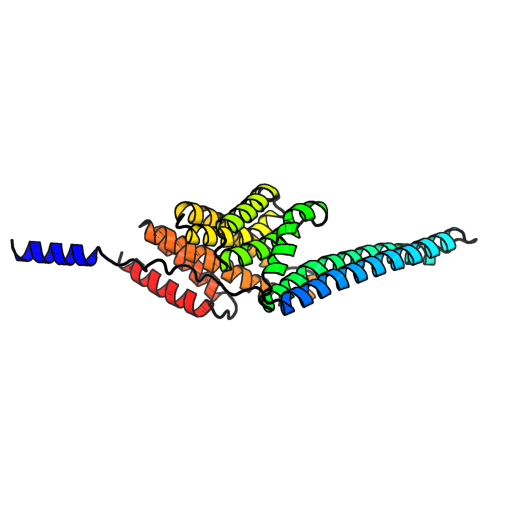698 1.00 94.88 182 PHE A CA 1
ATOM 1387 C C . PHE A 1 182 ? -5.212 -2.074 10.192 1.00 94.88 182 PHE A C 1
ATOM 1389 O O . PHE A 1 182 ? -6.155 -2.310 10.947 1.00 94.88 182 PHE A O 1
ATOM 1396 N N . THR A 1 183 ? -5.209 -2.474 8.920 1.00 94.38 183 THR A N 1
ATOM 1397 C CA . THR A 1 183 ? -6.368 -3.120 8.290 1.00 94.38 183 THR A CA 1
ATOM 1398 C C . THR A 1 183 ? -6.590 -4.539 8.836 1.00 94.38 183 THR A C 1
ATOM 1400 O O . THR A 1 183 ? -7.729 -4.951 9.040 1.00 94.38 183 THR A O 1
ATOM 1403 N N . ALA A 1 184 ? -5.520 -5.263 9.176 1.00 96.44 184 ALA A N 1
ATOM 1404 C CA . ALA A 1 184 ? -5.584 -6.528 9.908 1.00 96.44 184 ALA A CA 1
ATOM 1405 C C . ALA A 1 184 ? -6.165 -6.345 11.321 1.00 96.44 184 ALA A C 1
ATOM 1407 O O . ALA A 1 184 ? -6.968 -7.159 11.777 1.00 96.44 184 ALA A O 1
ATOM 1408 N N . GLY A 1 185 ? -5.815 -5.244 11.995 1.00 94.44 185 GLY A N 1
ATOM 1409 C CA . GLY A 1 185 ? -6.396 -4.852 13.277 1.00 94.44 185 GLY A CA 1
ATOM 1410 C C . GLY A 1 185 ? -7.911 -4.689 13.199 1.00 94.44 185 GLY A C 1
ATOM 1411 O O . GLY A 1 185 ? -8.611 -5.216 14.065 1.00 94.44 185 GLY A O 1
ATOM 1412 N N . LEU A 1 186 ? -8.417 -4.045 12.140 1.00 92.44 186 LEU A N 1
ATOM 1413 C CA . LEU A 1 186 ? -9.853 -3.960 11.848 1.00 92.44 186 LEU A CA 1
ATOM 1414 C C . LEU A 1 186 ? -10.455 -5.343 11.584 1.00 92.44 186 LEU A C 1
ATOM 1416 O O . LEU A 1 186 ? -11.450 -5.697 12.207 1.00 92.44 186 LEU A O 1
ATOM 1420 N N . ALA A 1 187 ? -9.831 -6.159 10.730 1.00 95.19 187 ALA A N 1
ATOM 1421 C CA . ALA A 1 187 ? -10.319 -7.505 10.423 1.00 95.19 187 ALA A CA 1
ATOM 1422 C C . ALA A 1 187 ? -10.508 -8.364 11.688 1.00 95.19 187 ALA A C 1
ATOM 1424 O O . ALA A 1 187 ? -11.545 -9.004 11.849 1.00 95.19 187 ALA A O 1
ATOM 1425 N N . GLN A 1 188 ? -9.559 -8.311 12.631 1.00 95.12 188 GLN A N 1
ATOM 1426 C CA . GLN A 1 188 ? -9.694 -8.999 13.919 1.00 95.12 188 GLN A CA 1
ATOM 1427 C C . GLN A 1 188 ? -10.857 -8.465 14.764 1.00 95.12 188 GLN A C 1
ATOM 1429 O O . GLN A 1 188 ? -11.542 -9.255 15.410 1.00 95.12 188 GLN A O 1
ATOM 1434 N N . GLN A 1 189 ? -11.128 -7.152 14.751 1.00 90.75 189 GLN A N 1
ATOM 1435 C CA . GLN A 1 189 ? -12.323 -6.606 15.418 1.00 90.75 189 GLN A CA 1
ATOM 1436 C C . GLN A 1 189 ? -13.603 -7.143 14.785 1.00 90.75 189 GLN A C 1
ATOM 1438 O O . GLN A 1 189 ? -14.548 -7.447 15.506 1.00 90.75 189 GLN A O 1
ATOM 1443 N N . GLY A 1 190 ? -13.615 -7.303 13.460 1.00 90.56 190 GLY A N 1
ATOM 1444 C CA . GLY A 1 190 ? -14.747 -7.855 12.714 1.00 90.56 190 GLY A CA 1
ATOM 1445 C C . GLY A 1 190 ? -15.069 -9.293 13.106 1.00 90.56 190 GLY A C 1
ATOM 1446 O O . GLY A 1 190 ? -16.235 -9.673 13.125 1.00 90.56 190 GLY A O 1
ATOM 1447 N N . LEU A 1 191 ? -14.044 -10.057 13.489 1.00 92.50 191 LEU A N 1
ATOM 1448 C CA . LEU A 1 191 ? -14.170 -11.411 14.035 1.00 92.50 191 LEU A CA 1
ATOM 1449 C C . LEU A 1 191 ? -14.427 -11.447 15.552 1.00 92.50 191 LEU A C 1
ATOM 1451 O O . LEU A 1 191 ? -14.632 -12.520 16.108 1.00 92.50 191 LEU A O 1
ATOM 1455 N N . GLY A 1 192 ? -14.397 -10.304 16.243 1.00 90.31 192 GLY A N 1
ATOM 1456 C CA . GLY A 1 192 ? -14.505 -10.238 17.704 1.00 90.31 192 GLY A CA 1
ATOM 1457 C C . GLY A 1 192 ? -13.225 -10.630 18.460 1.00 90.31 192 GLY A C 1
ATOM 1458 O O . GLY A 1 192 ? -13.240 -10.717 19.689 1.00 90.31 192 GLY A O 1
ATOM 1459 N N . ASN A 1 193 ? -12.098 -10.810 17.767 1.00 92.50 193 ASN A N 1
ATOM 1460 C CA . ASN A 1 193 ? -10.802 -11.174 18.346 1.00 92.50 193 ASN A CA 1
ATOM 1461 C C . ASN A 1 193 ? -10.077 -9.932 18.887 1.00 92.50 193 ASN A C 1
ATOM 1463 O O . ASN A 1 193 ? -9.144 -9.389 18.289 1.00 92.50 193 ASN A O 1
ATOM 1467 N N . ILE A 1 194 ? -10.549 -9.430 20.028 1.00 88.75 194 ILE A N 1
ATOM 1468 C CA . ILE A 1 194 ? -10.115 -8.140 20.585 1.00 88.75 194 ILE A CA 1
ATOM 1469 C C . ILE A 1 194 ? -8.618 -8.113 20.943 1.00 88.75 194 ILE A C 1
ATOM 1471 O O . ILE A 1 194 ? -7.959 -7.097 20.715 1.00 88.75 194 ILE A O 1
ATOM 1475 N N . LYS A 1 195 ? -8.059 -9.211 21.470 1.00 90.88 195 LYS A N 1
ATOM 1476 C CA . LYS A 1 195 ? -6.637 -9.279 21.860 1.00 90.88 195 LYS A CA 1
ATOM 1477 C C . LYS A 1 195 ? -5.719 -9.228 20.640 1.00 90.88 195 LYS A C 1
ATOM 1479 O O . LYS A 1 195 ? -4.742 -8.485 20.612 1.00 90.88 195 LYS A O 1
ATOM 1484 N N . GLU A 1 196 ? -6.062 -9.981 19.610 1.00 94.00 196 GLU A N 1
ATOM 1485 C CA . GLU A 1 196 ? -5.326 -10.056 18.356 1.00 94.00 196 GLU A CA 1
ATOM 1486 C C . GLU A 1 196 ? -5.438 -8.731 17.601 1.00 94.00 196 GLU A C 1
ATOM 1488 O O . GLU A 1 196 ? -4.449 -8.255 17.043 1.00 94.00 196 GLU A O 1
ATOM 1493 N N . SER A 1 197 ? -6.608 -8.085 17.641 1.00 93.00 197 SER A N 1
ATOM 1494 C CA . SER A 1 197 ? -6.776 -6.725 17.125 1.00 93.00 197 SER A CA 1
ATOM 1495 C C . SER A 1 197 ? -5.822 -5.743 17.799 1.00 93.00 197 SER A C 1
ATOM 1497 O O . SER A 1 197 ? -5.165 -4.962 17.110 1.00 93.00 197 SER A O 1
ATOM 1499 N N . GLN A 1 198 ? -5.698 -5.799 19.129 1.00 92.69 198 GLN A N 1
ATOM 1500 C CA . GLN A 1 198 ? -4.769 -4.951 19.876 1.00 92.69 198 GLN A CA 1
ATOM 1501 C C . GLN A 1 198 ? -3.329 -5.124 19.382 1.00 92.69 198 GLN A C 1
ATOM 1503 O O . GLN A 1 198 ? -2.671 -4.138 19.064 1.00 92.69 198 GLN A O 1
ATOM 1508 N N . MET A 1 199 ? -2.869 -6.372 19.252 1.00 95.50 199 MET A N 1
ATOM 1509 C CA . MET A 1 199 ? -1.525 -6.686 18.760 1.00 95.50 199 MET A CA 1
ATOM 1510 C C . MET A 1 199 ? -1.272 -6.076 17.372 1.00 95.50 199 MET A C 1
ATOM 1512 O O . MET A 1 199 ? -0.219 -5.486 17.129 1.00 95.50 199 MET A O 1
ATOM 1516 N N . TRP A 1 200 ? -2.233 -6.191 16.453 1.00 96.50 200 TRP A N 1
ATOM 1517 C CA . TRP A 1 200 ? -2.125 -5.602 15.116 1.00 96.50 200 TRP A CA 1
ATOM 1518 C C . TRP A 1 200 ? -2.164 -4.070 15.128 1.00 96.50 200 TRP A C 1
ATOM 1520 O O . TRP A 1 200 ? -1.395 -3.439 14.404 1.00 96.50 200 TRP A O 1
ATOM 1530 N N . ASN A 1 201 ? -2.989 -3.465 15.984 1.00 95.38 201 ASN A N 1
ATOM 1531 C CA . ASN A 1 201 ? -3.029 -2.012 16.151 1.00 95.38 201 ASN A CA 1
ATOM 1532 C C . ASN A 1 201 ? -1.710 -1.474 16.723 1.00 95.38 201 ASN A C 1
ATOM 1534 O O . ASN A 1 201 ? -1.223 -0.450 16.254 1.00 95.38 201 ASN A O 1
ATOM 1538 N N . GLU A 1 202 ? -1.095 -2.162 17.686 1.00 95.56 202 GLU A N 1
ATOM 1539 C CA . GL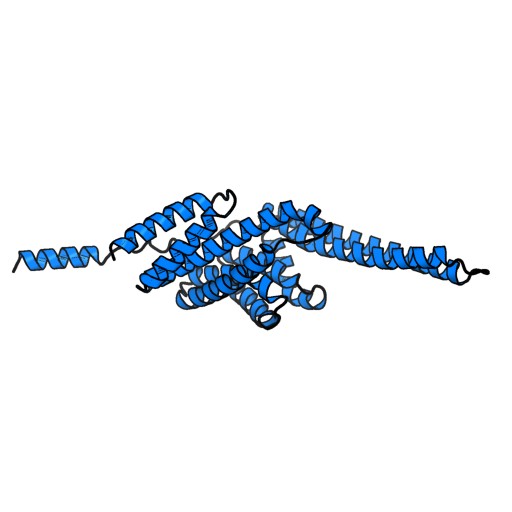U A 1 202 ? 0.209 -1.779 18.244 1.00 95.56 202 GLU A CA 1
ATOM 1540 C C . GLU A 1 202 ? 1.319 -1.853 17.184 1.00 95.56 202 GLU A C 1
ATOM 1542 O O . GLU A 1 202 ? 2.078 -0.894 17.029 1.00 95.56 202 GLU A O 1
ATOM 1547 N N . ARG A 1 203 ? 1.342 -2.922 16.374 1.00 96.00 203 ARG A N 1
ATOM 1548 C CA . ARG A 1 203 ? 2.230 -3.039 15.199 1.00 96.00 203 ARG A CA 1
ATOM 1549 C C . ARG A 1 203 ? 2.027 -1.890 14.211 1.00 96.00 203 ARG A C 1
ATOM 1551 O O . ARG A 1 203 ? 2.996 -1.311 13.721 1.00 96.00 203 ARG A O 1
ATOM 1558 N N . ALA A 1 204 ? 0.771 -1.551 13.921 1.00 96.25 204 ALA A N 1
ATOM 1559 C CA . ALA A 1 204 ? 0.436 -0.447 13.032 1.00 96.25 204 ALA A CA 1
ATOM 1560 C C . ALA A 1 204 ? 0.940 0.888 13.590 1.00 96.25 204 ALA A C 1
ATOM 1562 O O . ALA A 1 204 ? 1.601 1.632 12.875 1.00 96.25 204 ALA A O 1
ATOM 1563 N N . ILE A 1 205 ? 0.688 1.173 14.871 1.00 96.50 205 ILE A N 1
ATOM 1564 C CA . ILE A 1 205 ? 1.129 2.401 15.546 1.00 96.50 205 ILE A CA 1
ATOM 1565 C C . ILE A 1 205 ? 2.655 2.534 15.507 1.00 96.50 205 ILE A C 1
ATOM 1567 O O . ILE A 1 205 ? 3.152 3.614 15.186 1.00 96.50 205 ILE A O 1
ATOM 1571 N N . GLU A 1 206 ? 3.403 1.467 15.806 1.00 95.75 206 GLU A N 1
ATOM 1572 C CA . GLU A 1 206 ? 4.873 1.471 15.745 1.00 95.75 206 GLU A CA 1
ATOM 1573 C C . GLU A 1 206 ? 5.361 1.889 14.350 1.00 95.75 206 GLU A C 1
ATOM 1575 O O . GLU A 1 206 ? 6.149 2.828 14.202 1.00 95.75 206 GLU A O 1
ATOM 1580 N N . ILE A 1 207 ? 4.850 1.222 13.315 1.00 94.94 207 ILE A N 1
ATOM 1581 C CA . ILE A 1 207 ? 5.302 1.430 11.939 1.00 94.94 207 ILE A CA 1
ATOM 1582 C C . ILE A 1 207 ? 4.857 2.789 11.402 1.00 94.94 207 ILE A C 1
ATOM 1584 O O . ILE A 1 207 ? 5.661 3.507 10.810 1.00 94.94 207 ILE A O 1
ATOM 1588 N N . LEU A 1 208 ? 3.596 3.168 11.613 1.00 94.25 208 LEU A N 1
ATOM 1589 C CA . LEU A 1 208 ? 3.044 4.431 11.125 1.00 94.25 208 LEU A CA 1
ATOM 1590 C C . LEU A 1 208 ? 3.737 5.634 11.780 1.00 94.25 208 LEU A C 1
ATOM 1592 O O . LEU A 1 208 ? 4.010 6.612 11.087 1.00 94.25 208 LEU A O 1
ATOM 1596 N N . ASN A 1 209 ? 4.099 5.555 13.067 1.00 94.06 209 ASN A N 1
ATOM 1597 C CA . ASN A 1 209 ? 4.920 6.584 13.713 1.00 94.06 209 ASN A CA 1
ATOM 1598 C C . ASN A 1 209 ? 6.303 6.700 13.066 1.00 94.06 209 ASN A C 1
ATOM 1600 O O . ASN A 1 209 ? 6.757 7.809 12.782 1.00 94.06 209 ASN A O 1
ATOM 1604 N N . LYS A 1 210 ? 6.964 5.570 12.787 1.00 92.12 210 LYS A N 1
ATOM 1605 C CA . LYS A 1 210 ? 8.267 5.562 12.109 1.00 92.12 210 LYS A CA 1
ATOM 1606 C C . LYS A 1 210 ? 8.174 6.159 10.702 1.00 92.12 210 LYS A C 1
ATOM 1608 O O . LYS A 1 210 ? 9.012 6.981 10.334 1.00 92.12 210 LYS A O 1
ATOM 1613 N N . SER A 1 211 ? 7.144 5.797 9.938 1.00 90.12 211 SER A N 1
ATOM 1614 C CA . SER A 1 211 ? 6.883 6.375 8.615 1.00 90.12 211 SER A CA 1
ATOM 1615 C C . SER A 1 211 ? 6.589 7.878 8.702 1.00 90.12 211 SER A C 1
ATOM 1617 O O . SER A 1 211 ? 7.047 8.639 7.850 1.00 90.12 211 SER A O 1
ATOM 1619 N N . LEU A 1 212 ? 5.885 8.330 9.747 1.00 89.56 212 LEU A N 1
ATOM 1620 C CA . LEU A 1 212 ? 5.579 9.746 9.960 1.00 89.56 212 LEU A CA 1
ATOM 1621 C C . LEU A 1 212 ? 6.845 10.543 10.282 1.00 89.56 212 LEU A C 1
ATOM 1623 O O . LEU A 1 212 ? 7.053 11.601 9.691 1.00 89.56 212 LEU A O 1
ATOM 1627 N N . ASP A 1 213 ? 7.711 10.024 11.154 1.00 88.81 213 ASP A N 1
ATOM 1628 C CA . ASP A 1 213 ? 9.011 10.631 11.459 1.00 88.81 213 ASP A CA 1
ATOM 1629 C C . ASP A 1 213 ? 9.865 10.766 10.190 1.00 88.81 213 ASP A C 1
ATOM 1631 O O . ASP A 1 213 ? 10.377 11.845 9.891 1.00 88.81 213 ASP A O 1
ATOM 1635 N N . GLN A 1 214 ? 9.950 9.703 9.385 1.00 84.81 214 GLN A N 1
ATOM 1636 C CA . GLN A 1 214 ? 10.712 9.708 8.135 1.00 84.81 214 GLN A CA 1
ATOM 1637 C C . GLN A 1 214 ? 10.181 10.719 7.114 1.00 84.81 214 GLN A C 1
ATOM 1639 O O . GLN A 1 214 ? 10.976 11.451 6.525 1.00 84.81 214 GLN A O 1
ATOM 1644 N N . LEU A 1 215 ? 8.862 10.782 6.916 1.00 82.50 215 LEU A N 1
ATOM 1645 C CA . LEU A 1 215 ? 8.242 11.704 5.958 1.00 82.50 215 LEU A CA 1
ATOM 1646 C C . LEU A 1 215 ? 8.229 13.157 6.447 1.00 82.50 215 LEU A C 1
ATOM 1648 O O . LEU A 1 215 ? 8.191 14.069 5.628 1.00 82.50 215 LEU A O 1
ATOM 1652 N N . SER A 1 216 ? 8.266 13.387 7.762 1.00 80.06 216 SER A N 1
ATOM 1653 C CA . SER A 1 216 ? 8.292 14.737 8.337 1.00 80.06 216 SER A CA 1
ATOM 1654 C C . SER A 1 216 ? 9.653 15.430 8.228 1.00 80.06 216 SER A C 1
ATOM 1656 O O . SER A 1 216 ? 9.738 16.651 8.374 1.00 80.06 216 SER A O 1
ATOM 1658 N N . LYS A 1 217 ? 10.727 14.675 7.959 1.00 82.44 217 LYS A N 1
ATOM 1659 C CA . LYS A 1 217 ? 12.072 15.237 7.802 1.00 82.44 217 LYS A CA 1
ATOM 1660 C C . LYS A 1 217 ? 12.137 16.084 6.526 1.00 82.44 217 LYS A C 1
ATOM 1662 O O . LYS A 1 217 ? 11.733 15.609 5.464 1.00 82.44 217 LYS A O 1
ATOM 1667 N N . PRO A 1 218 ? 12.674 17.318 6.592 1.00 69.88 218 PRO A N 1
ATOM 1668 C CA . PRO A 1 218 ? 12.727 18.208 5.439 1.00 69.88 218 PRO A CA 1
ATOM 1669 C C . PRO A 1 218 ? 13.572 17.579 4.328 1.00 69.88 218 PRO A C 1
ATOM 1671 O O . PRO A 1 218 ? 14.789 17.420 4.466 1.00 69.88 218 PRO A O 1
ATOM 1674 N N . GLN A 1 219 ? 12.926 17.215 3.219 1.00 67.06 219 GLN A N 1
ATOM 1675 C CA . GLN A 1 219 ? 13.625 16.691 2.053 1.00 67.06 219 GLN A CA 1
ATOM 1676 C C . GLN A 1 219 ? 14.383 17.828 1.354 1.00 67.06 219 GLN A C 1
ATOM 1678 O O . GLN A 1 219 ? 13.826 18.886 1.061 1.00 67.06 219 GLN A O 1
ATOM 1683 N N . LYS A 1 220 ? 15.680 17.624 1.098 1.00 69.31 220 LYS A N 1
ATOM 1684 C CA . LYS A 1 220 ? 16.545 18.596 0.412 1.00 69.31 220 LYS A CA 1
ATOM 1685 C C . LYS A 1 220 ? 16.671 18.236 -1.070 1.00 69.31 220 LYS A C 1
ATOM 1687 O O . LYS A 1 220 ? 16.815 17.066 -1.409 1.00 69.31 220 LYS A O 1
ATOM 1692 N N . GLY A 1 221 ? 16.680 19.244 -1.944 1.00 72.56 221 GLY A N 1
ATOM 1693 C CA . GLY A 1 221 ? 1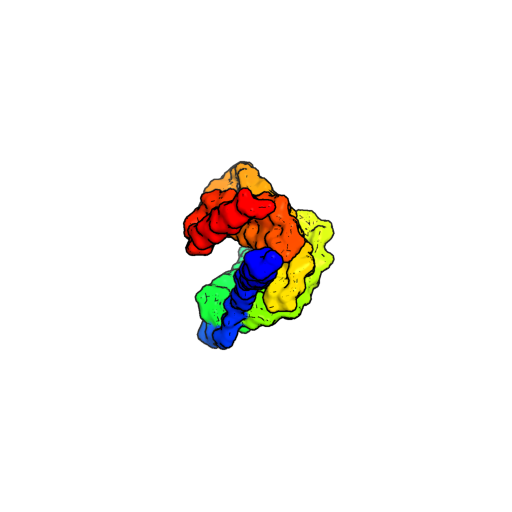6.987 19.095 -3.373 1.00 72.56 221 GLY A CA 1
ATOM 1694 C C . GLY A 1 221 ? 15.828 19.419 -4.323 1.00 72.56 221 GLY A C 1
ATOM 1695 O O . GLY A 1 221 ? 14.714 19.722 -3.904 1.00 72.56 221 GLY A O 1
ATOM 1696 N N . LEU A 1 222 ? 16.108 19.369 -5.630 1.00 63.38 222 LEU A N 1
ATOM 1697 C CA . LEU A 1 222 ? 15.144 19.701 -6.689 1.00 63.38 222 LEU A CA 1
ATOM 1698 C C . LEU A 1 222 ? 13.941 18.746 -6.713 1.00 63.38 222 LEU A C 1
ATOM 1700 O O . LEU A 1 222 ? 12.812 19.202 -6.857 1.00 63.38 222 LEU A O 1
ATOM 1704 N N . VAL A 1 223 ? 14.159 17.447 -6.481 1.00 61.41 223 VAL A N 1
ATOM 1705 C CA . VAL A 1 223 ? 13.089 16.431 -6.429 1.00 61.41 223 VAL A CA 1
ATOM 1706 C C . VAL A 1 223 ? 12.104 16.703 -5.284 1.00 61.41 223 VAL A C 1
ATOM 1708 O O . VAL A 1 223 ? 10.897 16.566 -5.465 1.00 61.41 223 VAL A O 1
ATOM 1711 N N . ALA A 1 224 ? 12.595 17.182 -4.137 1.00 63.47 224 ALA A N 1
ATOM 1712 C CA . ALA A 1 224 ? 11.763 17.507 -2.979 1.00 63.47 224 ALA A CA 1
ATOM 1713 C C . ALA A 1 224 ? 10.769 18.644 -3.267 1.00 63.47 224 ALA A C 1
ATOM 1715 O O . ALA A 1 224 ? 9.632 18.603 -2.805 1.00 63.47 224 ALA A O 1
ATOM 1716 N N . ARG A 1 225 ? 11.166 19.639 -4.076 1.00 61.25 225 ARG A N 1
ATOM 1717 C CA . ARG A 1 225 ? 10.290 20.763 -4.450 1.00 61.25 225 ARG A CA 1
ATOM 1718 C C . ARG A 1 225 ? 9.117 20.324 -5.325 1.00 61.25 225 ARG A C 1
ATOM 1720 O O . ARG A 1 225 ? 8.012 20.812 -5.127 1.00 61.25 225 ARG A O 1
ATOM 1727 N N . PHE A 1 226 ? 9.338 19.386 -6.246 1.00 61.00 226 PHE A N 1
ATOM 1728 C CA . PHE A 1 226 ? 8.265 18.837 -7.083 1.00 61.00 226 PHE A CA 1
ATOM 1729 C C . PHE A 1 226 ? 7.385 17.823 -6.335 1.00 61.00 226 PHE A C 1
ATOM 1731 O O . PHE A 1 226 ? 6.207 17.685 -6.655 1.00 61.00 226 PHE A O 1
ATOM 1738 N N . ALA A 1 227 ? 7.923 17.148 -5.316 1.00 62.97 227 ALA A N 1
ATOM 1739 C CA . ALA A 1 227 ? 7.187 16.180 -4.500 1.00 62.97 227 ALA A CA 1
ATOM 1740 C C . ALA A 1 227 ? 6.413 16.804 -3.318 1.00 62.97 227 ALA A C 1
ATOM 1742 O O . ALA A 1 227 ? 5.566 16.132 -2.727 1.00 62.97 227 ALA A O 1
ATOM 1743 N N . ALA A 1 228 ? 6.667 18.073 -2.969 1.00 64.56 228 ALA A N 1
ATOM 1744 C CA . ALA A 1 228 ? 6.141 18.701 -1.752 1.00 64.56 228 ALA A CA 1
ATOM 1745 C C . ALA A 1 228 ? 4.598 18.648 -1.609 1.00 64.56 228 ALA A C 1
ATOM 1747 O O . ALA A 1 228 ? 4.135 18.186 -0.564 1.00 64.56 228 ALA A O 1
ATOM 1748 N N . PRO A 1 229 ? 3.774 18.982 -2.626 1.00 65.75 229 PRO A N 1
ATOM 1749 C CA . PRO A 1 229 ? 2.312 18.926 -2.486 1.00 65.75 229 PRO A CA 1
ATOM 1750 C C . PRO A 1 229 ? 1.772 17.505 -2.255 1.00 65.75 229 PRO A C 1
ATOM 1752 O O . PRO A 1 229 ? 0.835 17.298 -1.487 1.00 65.75 229 PRO A O 1
ATOM 1755 N N . GLN A 1 230 ? 2.386 16.504 -2.894 1.00 67.12 230 GLN A N 1
ATOM 1756 C CA . GLN A 1 230 ? 2.023 15.097 -2.697 1.00 67.12 230 GLN A CA 1
ATOM 1757 C C . GLN A 1 230 ? 2.464 14.604 -1.314 1.00 67.12 230 GLN A C 1
ATOM 1759 O O . GLN A 1 230 ? 1.761 13.810 -0.688 1.00 67.12 230 GLN A O 1
ATOM 1764 N N . SER A 1 231 ? 3.592 15.111 -0.806 1.00 72.62 231 SER A N 1
ATOM 1765 C CA . SER A 1 231 ? 4.099 14.763 0.521 1.00 72.62 231 SER A CA 1
ATOM 1766 C C . SER A 1 231 ? 3.186 15.250 1.650 1.00 72.62 231 SER A C 1
ATOM 1768 O O . SER A 1 231 ? 2.956 14.504 2.598 1.00 72.62 231 SER A O 1
ATOM 1770 N N . GLU A 1 232 ? 2.579 16.436 1.531 1.00 78.94 232 GLU A N 1
ATOM 1771 C CA . GLU A 1 232 ? 1.633 16.947 2.534 1.00 78.94 232 GLU A CA 1
ATOM 1772 C C . GLU A 1 232 ? 0.342 16.124 2.585 1.00 78.94 232 GLU A C 1
ATOM 1774 O O . GLU A 1 232 ? -0.148 15.791 3.668 1.00 78.94 232 GLU A O 1
ATOM 1779 N N . GLN A 1 233 ? -0.189 15.735 1.422 1.00 80.88 233 GLN A N 1
ATOM 1780 C CA . GLN A 1 233 ? -1.355 14.855 1.348 1.00 80.88 233 GLN A CA 1
ATOM 1781 C C . GLN A 1 233 ? -1.051 13.471 1.932 1.00 80.88 233 GLN A C 1
ATOM 1783 O O . GLN A 1 233 ? -1.843 12.956 2.725 1.00 80.88 233 GLN A O 1
ATOM 1788 N N . ALA A 1 234 ? 0.106 12.893 1.597 1.00 81.94 234 ALA A N 1
ATOM 1789 C CA . ALA A 1 234 ? 0.548 11.611 2.141 1.00 81.94 234 ALA A CA 1
ATOM 1790 C C . ALA A 1 234 ? 0.734 11.672 3.667 1.00 81.94 234 ALA A C 1
ATOM 1792 O O . ALA A 1 234 ? 0.256 10.791 4.382 1.00 81.94 234 ALA A O 1
ATOM 1793 N N . LEU A 1 235 ? 1.350 12.741 4.183 1.00 85.69 235 LEU A N 1
ATOM 1794 C CA . LEU A 1 235 ? 1.472 12.999 5.622 1.00 85.69 235 LEU A CA 1
ATOM 1795 C C . LEU A 1 235 ? 0.101 13.100 6.295 1.00 85.69 235 LEU A C 1
ATOM 1797 O O . LEU A 1 235 ? -0.100 12.544 7.374 1.00 85.69 235 LEU A O 1
ATOM 1801 N N . GLY A 1 236 ? -0.849 13.781 5.658 1.00 86.94 236 GLY A N 1
ATOM 1802 C CA . GLY A 1 236 ? -2.222 13.881 6.137 1.00 86.94 236 GLY A CA 1
ATOM 1803 C C . GLY A 1 236 ? -2.925 12.528 6.231 1.00 86.94 236 GLY A C 1
ATOM 1804 O O . GLY A 1 236 ? -3.515 12.213 7.263 1.00 86.94 236 GLY A O 1
ATOM 1805 N N . GLN A 1 237 ? -2.827 11.708 5.183 1.00 87.00 237 GLN A N 1
ATOM 1806 C CA . GLN A 1 237 ? -3.392 10.355 5.172 1.00 87.00 237 GLN A CA 1
ATOM 1807 C C . GLN A 1 237 ? -2.764 9.475 6.254 1.00 87.00 237 GLN A C 1
ATOM 1809 O O . GLN A 1 237 ? -3.479 8.780 6.976 1.00 87.00 237 GLN A O 1
ATOM 1814 N N . LEU A 1 238 ? -1.441 9.543 6.409 1.00 88.88 238 LEU A N 1
ATOM 1815 C CA . LEU A 1 238 ? -0.720 8.771 7.413 1.00 88.88 238 LEU A CA 1
ATOM 1816 C C . LEU A 1 238 ? -1.131 9.165 8.835 1.00 88.88 238 LEU A C 1
ATOM 1818 O O . LEU A 1 238 ? -1.375 8.294 9.668 1.00 88.88 238 LEU A O 1
ATOM 1822 N N . ARG A 1 239 ? -1.270 10.468 9.110 1.00 91.12 239 ARG A N 1
ATOM 1823 C CA . ARG A 1 239 ? -1.766 10.965 10.401 1.00 91.12 239 ARG A CA 1
ATOM 1824 C C . ARG A 1 239 ? -3.189 10.494 10.684 1.00 91.12 239 ARG A C 1
ATOM 1826 O O . ARG A 1 239 ? -3.466 10.117 11.817 1.00 91.12 239 ARG A O 1
ATOM 1833 N N . MET A 1 240 ? -4.070 10.451 9.684 1.00 91.94 240 MET A N 1
ATOM 1834 C CA . MET A 1 240 ? -5.420 9.909 9.869 1.00 91.94 240 MET A CA 1
ATOM 1835 C C . MET A 1 240 ? -5.424 8.403 10.138 1.00 91.94 240 MET A C 1
ATOM 1837 O O . MET A 1 240 ? -6.153 7.952 11.018 1.00 91.94 240 MET A O 1
ATOM 1841 N N . GLN A 1 241 ? -4.601 7.623 9.435 1.00 90.69 241 GLN A N 1
ATOM 1842 C CA . GLN A 1 241 ? -4.460 6.187 9.708 1.00 90.69 241 GLN A CA 1
ATOM 1843 C C . GLN A 1 241 ? -3.899 5.939 11.111 1.00 90.69 241 GLN A C 1
ATOM 1845 O O . GLN A 1 241 ? -4.413 5.098 11.845 1.00 90.69 241 GLN A O 1
ATOM 1850 N N . LEU A 1 242 ? -2.894 6.718 11.515 1.00 93.31 242 LEU A N 1
ATOM 1851 C CA . LEU A 1 242 ? -2.324 6.664 12.856 1.00 93.31 242 LEU A CA 1
ATOM 1852 C C . LEU A 1 242 ? -3.360 7.058 13.919 1.00 93.31 242 LEU A C 1
ATOM 1854 O O . LEU A 1 242 ? -3.472 6.391 14.945 1.00 93.31 242 LEU A O 1
ATOM 1858 N N . ALA A 1 243 ? -4.160 8.095 13.658 1.00 93.62 243 ALA A N 1
ATOM 1859 C CA . ALA A 1 243 ? -5.248 8.506 14.535 1.00 93.62 243 ALA A CA 1
ATOM 1860 C C . ALA A 1 243 ? -6.288 7.390 14.711 1.00 93.62 243 ALA A C 1
ATOM 1862 O O . ALA A 1 243 ? -6.675 7.091 15.841 1.00 93.62 243 ALA A O 1
ATOM 1863 N N . ALA A 1 244 ? -6.682 6.731 13.619 1.00 92.06 244 ALA A N 1
ATOM 1864 C CA . ALA A 1 244 ? -7.594 5.592 13.649 1.00 92.06 244 ALA A CA 1
ATOM 1865 C C . ALA A 1 244 ? -7.003 4.400 14.418 1.00 92.06 244 ALA A C 1
ATOM 1867 O O . ALA A 1 244 ? -7.688 3.813 15.252 1.00 92.06 244 ALA A O 1
ATOM 1868 N N . ALA A 1 245 ? -5.725 4.076 14.204 1.00 93.38 245 ALA A N 1
ATOM 1869 C CA . ALA A 1 245 ? -5.046 3.000 14.923 1.00 93.38 245 ALA A CA 1
ATOM 1870 C C . ALA A 1 245 ? -5.000 3.270 16.439 1.00 93.38 245 ALA A C 1
ATOM 1872 O O . ALA A 1 245 ? -5.374 2.401 17.230 1.00 93.38 245 ALA A O 1
ATOM 1873 N N . TYR A 1 246 ? -4.633 4.490 16.852 1.00 96.12 246 TYR A N 1
ATOM 1874 C CA . TYR A 1 246 ? -4.682 4.910 18.256 1.00 96.12 246 TYR A CA 1
ATOM 1875 C C . TYR A 1 246 ? -6.097 4.846 18.828 1.00 96.12 246 TYR A C 1
ATOM 1877 O O . TYR A 1 246 ? -6.293 4.359 19.937 1.00 96.12 246 TYR A O 1
ATOM 1885 N N . PHE A 1 247 ? -7.095 5.311 18.083 1.00 93.44 247 PHE A N 1
ATOM 1886 C CA . PHE A 1 247 ? -8.484 5.305 18.526 1.00 93.44 247 PHE A CA 1
ATOM 1887 C C . PHE A 1 247 ? -9.018 3.881 18.739 1.00 93.44 247 PHE A C 1
ATOM 1889 O O . PHE A 1 247 ? -9.647 3.585 19.760 1.00 93.44 247 PHE A O 1
ATOM 1896 N N . ASN A 1 248 ? -8.719 2.978 17.805 1.00 91.25 248 ASN A N 1
ATOM 1897 C CA . ASN A 1 248 ? -9.070 1.567 17.910 1.00 91.25 248 ASN A CA 1
ATOM 1898 C C . ASN A 1 248 ? -8.397 0.936 19.128 1.00 91.25 248 ASN A C 1
ATOM 1900 O O . ASN A 1 248 ? -9.063 0.290 19.935 1.00 91.25 248 ASN A O 1
ATOM 1904 N N . ASN A 1 249 ? -7.103 1.197 19.318 1.00 93.12 249 ASN A N 1
ATOM 1905 C CA . ASN A 1 249 ? -6.362 0.706 20.474 1.00 93.12 249 ASN A CA 1
ATOM 1906 C C . ASN A 1 249 ? -6.923 1.264 21.798 1.00 93.12 249 ASN A C 1
ATOM 1908 O O . ASN A 1 249 ? -7.075 0.534 22.775 1.00 93.12 249 ASN A O 1
ATOM 1912 N N . ALA A 1 250 ? -7.315 2.543 21.824 1.00 92.94 250 ALA A N 1
ATOM 1913 C CA . ALA A 1 250 ? -7.956 3.175 22.976 1.00 92.94 250 ALA A CA 1
ATOM 1914 C C . ALA A 1 250 ? -9.275 2.494 23.350 1.00 92.94 250 ALA A C 1
ATOM 1916 O O . ALA A 1 250 ? -9.538 2.262 24.529 1.00 92.94 250 ALA A O 1
ATOM 1917 N N . THR A 1 251 ? -10.084 2.156 22.346 1.00 89.81 251 THR A N 1
ATOM 1918 C CA . THR A 1 251 ? -11.359 1.453 22.523 1.00 89.81 251 THR A CA 1
ATOM 1919 C C . THR A 1 251 ? -11.137 0.055 23.097 1.00 89.81 251 THR A C 1
ATOM 1921 O O . THR A 1 251 ? -11.836 -0.347 24.027 1.00 89.81 251 THR A O 1
ATOM 1924 N N . VAL A 1 252 ? -10.120 -0.662 22.611 1.00 89.06 252 VAL A N 1
ATOM 1925 C CA . VAL A 1 252 ? -9.745 -1.974 23.154 1.00 89.06 252 VAL A CA 1
ATOM 1926 C C . VAL A 1 252 ? -9.322 -1.866 24.623 1.00 89.06 252 VAL A C 1
ATOM 1928 O O . VAL A 1 252 ? -9.870 -2.576 25.466 1.00 89.06 252 VAL A O 1
ATOM 1931 N N . TYR A 1 253 ? -8.427 -0.932 24.962 1.00 91.00 253 TYR A N 1
ATOM 1932 C CA . TYR A 1 253 ? -8.011 -0.708 26.352 1.00 91.00 253 TYR A CA 1
ATOM 1933 C C . TYR A 1 253 ? -9.166 -0.277 27.261 1.00 91.00 253 TYR A C 1
ATOM 1935 O O . TYR A 1 253 ? -9.243 -0.717 28.408 1.00 91.00 253 TYR A O 1
ATOM 1943 N N . PHE A 1 254 ? -10.086 0.544 26.748 1.00 89.81 254 PHE A N 1
ATOM 1944 C CA . PHE A 1 254 ? -11.284 0.958 27.473 1.00 89.81 254 PHE A CA 1
ATOM 1945 C C . PHE A 1 254 ? -1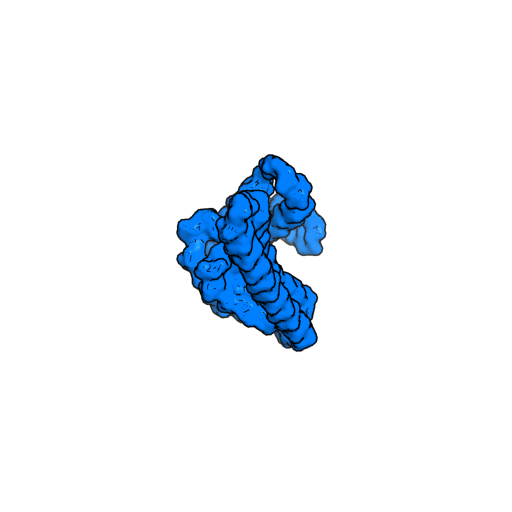2.150 -0.252 27.837 1.00 89.81 254 PHE A C 1
ATOM 1947 O O . PHE A 1 254 ? -12.532 -0.410 28.995 1.00 89.81 254 PHE A O 1
ATOM 1954 N N . ASN A 1 255 ? -12.398 -1.139 26.871 1.00 87.25 255 ASN A N 1
ATOM 1955 C CA . ASN A 1 255 ? -13.172 -2.363 27.081 1.00 87.25 255 ASN A CA 1
ATOM 1956 C C . ASN A 1 255 ? -12.462 -3.345 28.027 1.00 87.25 255 ASN A C 1
ATOM 1958 O O . ASN A 1 255 ? -13.118 -4.075 28.767 1.00 87.25 255 ASN A O 1
ATOM 1962 N N . ALA A 1 256 ? -11.127 -3.329 28.049 1.00 87.88 256 ALA A N 1
ATOM 1963 C CA . ALA A 1 256 ? -10.310 -4.090 28.991 1.00 87.88 256 ALA A CA 1
ATOM 1964 C C . ALA A 1 256 ? -10.213 -3.453 30.396 1.00 87.88 256 ALA A C 1
ATOM 1966 O O . ALA A 1 256 ? -9.531 -3.999 31.260 1.00 87.88 256 ALA A O 1
ATOM 1967 N N . ASN A 1 257 ? -10.890 -2.324 30.649 1.00 90.12 257 ASN A N 1
ATOM 1968 C CA . ASN A 1 257 ? -10.804 -1.521 31.877 1.00 90.12 257 ASN A CA 1
ATOM 1969 C C . ASN A 1 257 ? -9.405 -0.937 32.181 1.00 90.12 257 ASN A C 1
ATOM 1971 O O . ASN A 1 257 ? -9.173 -0.450 33.288 1.00 90.12 257 ASN A O 1
ATOM 1975 N N . ASP A 1 258 ? -8.477 -0.907 31.216 1.00 92.69 258 ASP A N 1
ATOM 1976 C CA . ASP A 1 258 ? -7.219 -0.155 31.344 1.00 92.69 258 ASP A CA 1
ATOM 1977 C C . ASP A 1 258 ? -7.447 1.303 30.925 1.00 92.69 258 ASP A C 1
ATOM 1979 O O . ASP A 1 258 ? -7.039 1.779 29.859 1.00 92.69 258 ASP A O 1
ATOM 1983 N N . TYR A 1 259 ? -8.140 2.036 31.794 1.00 92.94 259 TYR A N 1
ATOM 1984 C CA . TYR A 1 259 ? -8.521 3.428 31.559 1.00 92.94 259 TYR A CA 1
ATOM 1985 C C . TYR A 1 259 ? -7.320 4.360 31.387 1.00 92.94 259 TYR A C 1
ATOM 1987 O O . TYR A 1 259 ? -7.405 5.359 30.665 1.00 92.94 259 TYR A O 1
ATOM 1995 N N . ARG A 1 260 ? -6.178 4.030 32.002 1.00 93.75 260 ARG A N 1
ATOM 1996 C CA . ARG A 1 260 ? -4.949 4.820 31.886 1.00 93.75 260 ARG A CA 1
ATOM 1997 C C . ARG A 1 260 ? -4.412 4.765 30.460 1.00 93.75 260 ARG A C 1
ATOM 1999 O O . ARG A 1 260 ? -4.178 5.819 29.866 1.00 93.75 260 ARG A O 1
ATOM 2006 N N . ARG A 1 261 ? -4.250 3.561 29.898 1.00 93.50 261 ARG A N 1
ATOM 2007 C CA . ARG A 1 261 ? -3.794 3.399 28.509 1.00 93.50 261 ARG A CA 1
ATOM 2008 C C . ARG A 1 261 ? -4.842 3.878 27.513 1.00 93.50 261 ARG A C 1
ATOM 2010 O O . ARG A 1 261 ? -4.474 4.529 26.535 1.00 93.50 261 ARG A O 1
ATOM 2017 N N . ALA A 1 262 ? -6.127 3.641 27.779 1.00 93.19 262 ALA A N 1
ATOM 2018 C CA . ALA A 1 262 ? -7.213 4.140 26.936 1.00 93.19 262 ALA A CA 1
ATOM 2019 C C . ALA A 1 262 ? -7.164 5.669 26.797 1.00 93.19 262 ALA A C 1
ATOM 2021 O O . ALA A 1 262 ? -7.210 6.202 25.689 1.00 93.19 262 ALA A O 1
ATOM 2022 N N . LYS A 1 263 ? -6.994 6.385 27.916 1.00 94.50 263 LYS A N 1
ATOM 2023 C CA . LYS A 1 263 ? -6.900 7.850 27.938 1.00 94.50 263 LYS A CA 1
ATOM 2024 C C . LYS A 1 263 ? -5.724 8.371 27.115 1.00 94.50 263 LYS A C 1
ATOM 2026 O O . LYS A 1 263 ? -5.885 9.355 26.399 1.00 94.50 263 LYS A O 1
ATOM 2031 N N . GLU A 1 264 ? -4.559 7.738 27.218 1.00 95.69 264 GLU A N 1
ATOM 2032 C CA . GLU A 1 264 ? -3.385 8.154 26.445 1.00 95.69 264 GLU A CA 1
ATOM 2033 C C . GLU A 1 264 ? -3.598 7.932 24.944 1.00 95.69 264 GLU A C 1
ATOM 2035 O O . GLU A 1 264 ? -3.423 8.855 24.153 1.00 95.69 264 GLU A O 1
ATOM 2040 N N . ASN A 1 265 ? -4.095 6.757 24.552 1.00 95.56 265 ASN A N 1
ATOM 2041 C CA . ASN A 1 265 ? -4.368 6.458 23.147 1.00 95.56 265 ASN A CA 1
ATOM 2042 C C . ASN A 1 265 ? -5.439 7.399 22.553 1.00 95.56 265 ASN A C 1
ATOM 2044 O O . ASN A 1 265 ? -5.257 7.902 21.447 1.00 95.56 265 ASN A O 1
ATOM 2048 N N . TYR A 1 266 ? -6.509 7.737 23.288 1.00 95.56 266 TYR A N 1
ATOM 2049 C CA . TYR A 1 266 ? -7.493 8.720 22.809 1.00 95.56 266 TYR A CA 1
ATOM 2050 C C . TYR A 1 266 ? -6.892 10.117 22.606 1.00 95.56 266 TYR A C 1
ATOM 2052 O O . TYR A 1 266 ? -7.257 10.803 21.650 1.00 95.56 266 TYR A O 1
ATOM 2060 N N . LYS A 1 267 ? -5.964 10.558 23.466 1.00 96.06 267 LYS A N 1
ATOM 2061 C CA . LYS A 1 267 ? -5.265 11.839 23.264 1.00 96.06 267 LYS A CA 1
ATOM 2062 C C . LYS A 1 267 ? -4.433 11.821 21.985 1.00 96.06 267 LYS A C 1
ATOM 2064 O O . LYS A 1 267 ? -4.563 12.743 21.181 1.00 96.06 267 LYS A O 1
ATOM 2069 N N . GLN A 1 268 ? -3.642 10.767 21.788 1.00 96.12 268 GLN A N 1
ATOM 2070 C CA . GLN A 1 268 ? -2.803 10.597 20.599 1.00 96.12 268 GLN A CA 1
ATOM 2071 C C . GLN A 1 268 ? -3.646 10.546 19.317 1.00 96.12 268 GLN A C 1
ATOM 2073 O O . GLN A 1 268 ? -3.291 11.172 18.316 1.00 96.12 268 GLN A O 1
ATOM 2078 N N . ALA A 1 269 ? -4.803 9.877 19.356 1.00 94.31 269 ALA A N 1
ATOM 2079 C CA . ALA A 1 269 ? -5.747 9.852 18.242 1.00 94.31 269 ALA A CA 1
ATOM 2080 C C . ALA A 1 269 ? -6.223 11.263 17.858 1.00 94.31 269 ALA A C 1
ATOM 2082 O O . ALA A 1 269 ? -6.132 11.667 16.699 1.00 94.31 269 ALA A O 1
ATOM 2083 N N . ILE A 1 270 ? -6.677 12.048 18.840 1.00 94.31 270 ILE A N 1
ATOM 2084 C CA . ILE A 1 270 ? -7.170 13.415 18.614 1.00 94.31 270 ILE A CA 1
ATOM 2085 C C . ILE A 1 270 ? -6.054 14.332 18.114 1.00 94.31 270 ILE A C 1
ATOM 2087 O O . ILE A 1 270 ? -6.288 15.152 17.226 1.00 94.31 270 ILE A O 1
ATOM 2091 N N . GLU A 1 271 ? -4.853 14.229 18.681 1.00 94.25 271 GLU A N 1
ATOM 2092 C CA . GLU A 1 271 ? -3.715 15.051 18.271 1.00 94.25 271 GLU A CA 1
ATOM 2093 C C . GLU A 1 271 ? -3.358 14.814 1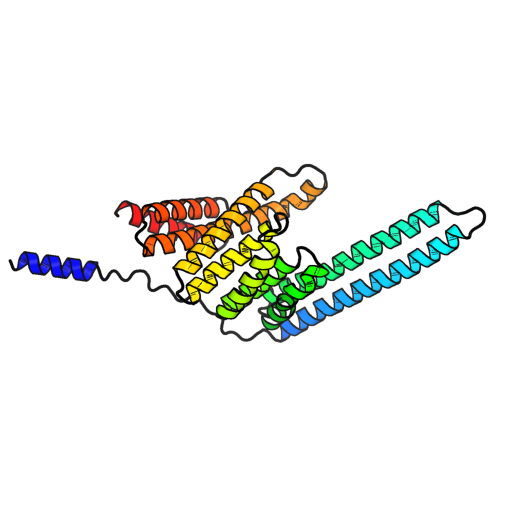6.798 1.00 94.25 271 GLU A C 1
ATOM 2095 O O . GLU A 1 271 ? -3.226 15.773 16.030 1.00 94.25 271 GLU A O 1
ATOM 2100 N N . ASN A 1 272 ? -3.278 13.550 16.380 1.00 92.69 272 ASN A N 1
ATOM 2101 C CA . ASN A 1 272 ? -2.996 13.191 14.992 1.00 92.69 272 ASN A CA 1
ATOM 2102 C C . ASN A 1 272 ? -4.133 13.600 14.041 1.00 92.69 272 ASN A C 1
ATOM 2104 O O . ASN A 1 272 ? -3.869 14.178 12.983 1.00 92.69 272 ASN A O 1
ATOM 2108 N N . ALA A 1 273 ? -5.395 13.411 14.437 1.00 90.88 273 ALA A N 1
ATOM 2109 C CA . ALA A 1 273 ? -6.546 13.854 13.647 1.00 90.88 273 ALA A CA 1
ATOM 2110 C C . ALA A 1 273 ? -6.570 15.384 13.468 1.00 90.88 273 ALA A C 1
ATOM 2112 O O . ALA A 1 273 ? -6.811 15.893 12.374 1.00 90.88 273 ALA A O 1
ATOM 2113 N N . LYS A 1 274 ? -6.248 16.158 14.512 1.00 89.94 274 LYS A N 1
ATOM 2114 C CA . LYS A 1 274 ? -6.190 17.628 14.428 1.00 89.94 274 LYS A CA 1
ATOM 2115 C C . LYS A 1 274 ? -5.095 18.130 13.495 1.00 89.94 274 LYS A C 1
ATOM 2117 O O . LYS A 1 274 ? -5.328 19.114 12.797 1.00 89.94 274 LYS A O 1
ATOM 2122 N N . LYS A 1 275 ? -3.940 17.459 13.480 1.00 87.94 275 LYS A N 1
ATOM 2123 C CA . LYS A 1 275 ? -2.805 17.758 12.591 1.00 87.94 275 LYS A CA 1
ATOM 2124 C C . LYS A 1 275 ? -3.019 17.271 11.153 1.00 87.94 275 LYS A C 1
ATOM 2126 O O . LYS A 1 275 ? -2.178 17.544 10.298 1.00 87.94 275 LYS A O 1
ATOM 2131 N N . SER A 1 276 ? -4.082 16.520 10.886 1.00 82.31 276 SER A N 1
ATOM 2132 C CA . SER A 1 276 ? -4.424 16.080 9.536 1.00 82.31 276 SER A CA 1
ATOM 2133 C C . SER A 1 276 ? -5.207 17.175 8.793 1.00 82.31 276 SER A C 1
ATOM 2135 O O . SER A 1 276 ? -5.968 17.903 9.439 1.00 82.31 276 SER A O 1
ATOM 2137 N N . PRO A 1 277 ? -5.038 17.307 7.462 1.00 77.62 277 PRO A N 1
ATOM 2138 C CA . PRO A 1 277 ? -5.896 18.144 6.624 1.00 77.62 277 PRO A CA 1
ATOM 2139 C C . PRO A 1 277 ? -7.357 17.669 6.687 1.00 77.62 277 PRO A C 1
ATOM 2141 O O . PRO A 1 277 ? -7.661 16.650 7.309 1.00 77.62 277 PRO A O 1
ATOM 2144 N N . ASP A 1 278 ? -8.279 18.430 6.100 1.00 73.75 278 ASP A N 1
ATOM 2145 C CA . ASP A 1 278 ? -9.718 18.250 6.311 1.00 73.75 278 ASP A CA 1
ATOM 2146 C C . ASP A 1 278 ? -10.256 16.959 5.659 1.00 73.75 278 ASP A C 1
ATOM 2148 O O . ASP A 1 278 ? -10.692 16.934 4.510 1.00 73.75 278 ASP A O 1
ATOM 2152 N N . PHE A 1 279 ? -10.173 15.850 6.397 1.00 75.62 279 PHE A N 1
ATOM 2153 C CA . PHE A 1 279 ? -10.794 14.576 6.044 1.00 75.62 279 PHE A CA 1
ATOM 2154 C C . PHE A 1 279 ? -12.224 14.519 6.593 1.00 75.62 279 PHE A C 1
ATOM 2156 O O . PHE A 1 279 ? -12.437 14.931 7.735 1.00 75.62 279 PHE A O 1
ATOM 2163 N N . PRO A 1 280 ? -13.193 13.932 5.865 1.00 75.94 280 PRO A N 1
ATOM 2164 C CA . PRO A 1 280 ? -14.581 13.839 6.327 1.00 75.94 280 PRO A CA 1
ATOM 2165 C C . PRO A 1 280 ? -14.720 13.234 7.733 1.00 75.94 280 PRO A 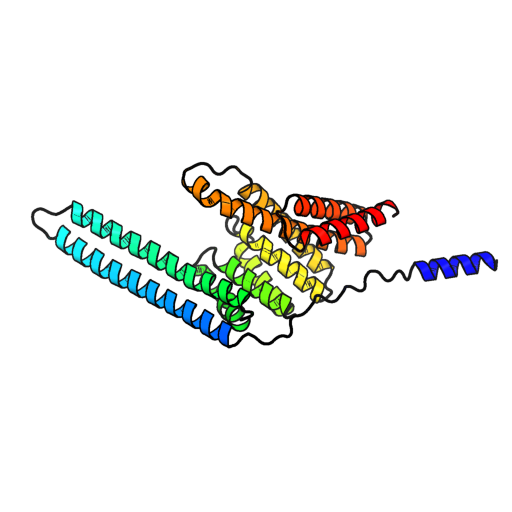C 1
ATOM 2167 O O . PRO A 1 280 ? -15.482 13.728 8.558 1.00 75.94 280 PRO A O 1
ATOM 2170 N N . GLN A 1 281 ? -13.912 12.216 8.046 1.00 80.06 281 GLN A N 1
ATOM 2171 C CA . GLN A 1 281 ? -13.950 11.502 9.327 1.00 80.06 281 GLN A CA 1
ATOM 2172 C C . GLN A 1 281 ? -13.238 12.246 10.470 1.00 80.06 281 GLN A C 1
ATOM 2174 O O . GLN A 1 281 ? -13.354 11.857 11.633 1.00 80.06 281 GLN A O 1
ATOM 2179 N N . ARG A 1 282 ? -12.481 13.311 10.173 1.00 86.56 282 ARG A N 1
ATOM 2180 C CA . ARG A 1 282 ? -11.669 14.045 11.157 1.00 86.56 282 ARG A CA 1
ATOM 2181 C C . ARG A 1 282 ? -12.529 14.607 12.282 1.00 86.56 282 ARG A C 1
ATOM 2183 O O . ARG A 1 282 ? -12.223 14.402 13.455 1.00 86.56 282 ARG A O 1
ATOM 2190 N N . ASN A 1 283 ? -13.595 15.316 11.923 1.00 86.69 283 ASN A N 1
ATOM 2191 C CA . ASN A 1 283 ? -14.443 16.015 12.887 1.00 86.69 283 ASN A CA 1
ATOM 2192 C C . ASN A 1 283 ? -15.174 15.030 13.802 1.00 86.69 283 ASN A C 1
ATOM 2194 O O . ASN A 1 283 ? -15.238 15.243 15.012 1.00 86.69 283 ASN A O 1
ATOM 2198 N N . GLU A 1 284 ? -15.651 13.919 13.243 1.00 86.56 284 GLU A N 1
ATOM 2199 C CA . GLU A 1 284 ? -16.292 12.843 13.999 1.00 86.56 284 GLU A CA 1
ATOM 2200 C C . GLU A 1 284 ? -15.312 12.168 14.960 1.00 86.56 284 GLU A C 1
ATOM 2202 O O . GLU A 1 284 ? -15.621 12.015 16.142 1.00 86.56 284 GLU A O 1
ATOM 2207 N N . MET A 1 285 ? -14.102 11.845 14.496 1.00 87.75 285 MET A N 1
ATOM 2208 C CA . MET A 1 285 ? -13.068 11.232 15.331 1.00 87.75 285 MET A CA 1
ATOM 2209 C C . MET A 1 285 ? -12.636 12.150 16.478 1.00 87.75 285 MET A C 1
ATOM 2211 O O . MET A 1 285 ? -12.506 11.698 17.618 1.00 87.75 285 MET A O 1
ATOM 2215 N N . VAL A 1 286 ? -12.449 13.447 16.209 1.00 90.19 286 VAL A N 1
ATOM 2216 C CA . VAL A 1 286 ? -12.115 14.436 17.246 1.00 90.19 286 VAL A CA 1
ATOM 2217 C C . VAL A 1 286 ? -13.252 14.559 18.255 1.00 90.19 286 VAL A C 1
ATOM 2219 O O . VAL A 1 286 ? -12.993 14.493 19.458 1.00 90.19 286 VAL A O 1
ATOM 2222 N N . LYS A 1 287 ? -14.497 14.697 17.786 1.00 90.38 287 LYS A N 1
ATOM 2223 C CA . LYS A 1 287 ? -15.680 14.800 18.646 1.00 90.38 287 LYS A CA 1
ATOM 2224 C C . LYS A 1 287 ? -15.820 13.567 19.537 1.00 90.38 287 LYS A C 1
ATOM 2226 O O . LYS A 1 287 ? -15.863 13.697 20.759 1.00 90.38 287 LYS A O 1
ATOM 2231 N N . PHE A 1 288 ? -15.818 12.371 18.953 1.00 89.06 288 PHE A N 1
ATOM 2232 C CA . PHE A 1 288 ? -15.973 11.135 19.717 1.00 89.06 288 PHE A CA 1
ATOM 2233 C C . PHE A 1 288 ? -14.805 10.918 20.680 1.00 89.06 288 PHE A C 1
ATOM 2235 O O . PHE A 1 288 ? -15.019 10.583 21.843 1.00 89.06 288 PHE A O 1
ATOM 2242 N N . GLY A 1 289 ? -13.566 11.167 20.247 1.00 88.94 289 GLY A N 1
ATOM 2243 C CA . GLY A 1 289 ? -12.400 11.082 21.125 1.00 88.94 289 GLY A CA 1
ATOM 2244 C C . GLY A 1 289 ? -12.519 12.013 22.337 1.00 88.94 289 GLY A C 1
ATOM 2245 O O . GLY A 1 289 ? -12.214 11.610 23.461 1.00 88.94 289 GLY A O 1
ATOM 2246 N N . GLN A 1 290 ? -13.005 13.244 22.145 1.00 91.31 290 GLN A N 1
ATOM 2247 C CA . GLN A 1 290 ? -13.252 14.190 23.239 1.00 91.31 290 GLN A CA 1
ATOM 2248 C C . GLN A 1 290 ? -14.343 13.701 24.196 1.00 91.31 290 GLN A C 1
ATOM 2250 O O . GLN A 1 290 ? -14.170 13.801 25.414 1.00 91.31 290 GLN A O 1
ATOM 2255 N N . GLU A 1 291 ? -15.432 13.140 23.671 1.00 91.06 291 GLU A N 1
ATOM 2256 C CA . GLU A 1 291 ? -16.499 12.546 24.480 1.00 91.06 291 GLU A CA 1
ATOM 2257 C C . GLU A 1 291 ? -15.981 11.376 25.330 1.00 91.06 291 GLU A C 1
ATOM 2259 O O . GLU A 1 291 ? -16.271 11.309 26.528 1.00 91.06 291 GLU A O 1
ATOM 2264 N N . GLN A 1 292 ? -15.163 10.485 24.760 1.00 90.38 292 GLN A N 1
ATOM 2265 C CA . GLN A 1 292 ? -14.568 9.370 25.509 1.00 90.38 292 GLN A CA 1
ATOM 2266 C C . GLN A 1 292 ? -13.574 9.854 26.565 1.00 90.38 292 GLN A C 1
ATOM 2268 O O . GLN A 1 292 ? -13.605 9.385 27.704 1.00 90.38 292 GLN A O 1
ATOM 2273 N N . LEU A 1 293 ? -12.744 10.850 26.246 1.00 90.38 293 LEU A N 1
ATOM 2274 C CA . LEU A 1 293 ? -11.861 11.469 27.234 1.00 90.38 293 LEU A CA 1
ATOM 2275 C C . LEU A 1 293 ? -12.637 12.117 28.381 1.00 90.38 293 LEU A C 1
ATOM 2277 O O . LEU A 1 293 ? -12.188 12.036 29.523 1.00 90.38 293 LEU A O 1
ATOM 2281 N N . ALA A 1 294 ? -13.780 12.751 28.110 1.00 90.50 294 ALA A N 1
ATOM 2282 C CA . ALA A 1 294 ? -14.631 13.321 29.151 1.00 90.50 294 ALA A CA 1
ATOM 2283 C C . ALA A 1 294 ? -15.207 12.230 30.065 1.00 90.50 294 ALA A C 1
ATOM 2285 O O . ALA A 1 294 ? -15.162 12.376 31.284 1.00 90.50 294 ALA A O 1
ATOM 2286 N N . ARG A 1 295 ? -15.655 11.099 29.505 1.00 87.81 295 ARG A N 1
ATOM 2287 C CA . ARG A 1 295 ? -16.116 9.937 30.290 1.00 87.81 295 ARG A CA 1
ATOM 2288 C C . ARG A 1 295 ? -15.011 9.388 31.194 1.00 87.81 295 ARG A C 1
ATOM 2290 O O . ARG A 1 295 ? -15.266 9.114 32.362 1.00 87.81 295 ARG A O 1
ATOM 2297 N N . LEU A 1 296 ? -13.789 9.314 30.670 1.00 86.81 296 LEU A N 1
ATOM 2298 C CA . LEU A 1 296 ? -12.598 8.844 31.380 1.00 86.81 296 LEU A CA 1
ATOM 2299 C C . LEU A 1 296 ? -12.061 9.811 32.449 1.00 86.81 296 LEU A C 1
ATOM 2301 O O . LEU A 1 296 ? -11.152 9.458 33.194 1.00 86.81 296 LEU A O 1
ATOM 2305 N N . LYS A 1 297 ? -12.566 11.049 32.533 1.00 77.38 297 LYS A N 1
ATOM 2306 C CA . LYS A 1 297 ? -12.247 11.957 33.654 1.00 77.38 297 LYS A CA 1
ATOM 2307 C C . LYS A 1 297 ? -13.016 11.605 34.928 1.00 77.38 297 LYS A C 1
ATOM 2309 O O . LYS A 1 297 ? -12.631 12.064 35.996 1.00 77.38 297 LYS A O 1
ATOM 2314 N N . HIS A 1 298 ? -14.102 10.845 34.799 1.00 67.25 298 HIS A N 1
ATOM 2315 C CA . HIS A 1 298 ? -15.002 10.487 35.896 1.00 67.25 298 HIS A CA 1
ATOM 2316 C C . HIS A 1 298 ? -14.861 9.023 36.347 1.00 67.25 298 HIS A C 1
ATOM 2318 O O . HIS A 1 298 ? -15.610 8.591 37.221 1.00 67.25 298 HIS A O 1
ATOM 2324 N N . SER A 1 299 ? -13.949 8.273 35.725 1.00 58.56 299 SER A N 1
ATOM 2325 C CA . SER A 1 299 ? -13.542 6.902 36.067 1.00 58.56 299 SER A CA 1
ATOM 2326 C C . SER A 1 299 ? -12.217 6.917 36.812 1.00 58.56 299 SER A C 1
ATOM 2328 O O . SER A 1 299 ? -12.109 6.186 37.814 1.00 58.56 299 SER A O 1
#